Protein AF-A0A849WF16-F1 (afdb_monomer)

pLDDT: mean 78.37, std 16.08, range [40.44, 98.06]

Secondary structure (DSSP, 8-state):
-HHHHHHHHHHHHHHHHHHHHHHHHHHH------HHHHHHHHHHHHHHH---HHHHHHHHHHHHHHHHT-HHHHHHHHHHHHHHHHH-SS--HHHHHHHHHHHT-HHHHHHHHHHHHH-S-HHHHHHHHHHHHHHHHHHHHHHHHHHHHHHHHHHHHHHHHHHHHHHHHHHHHHHHHHHHHHHHH-GGGHHHHHHHHHHHHHHHHHHHHHTTHHHHHHH-S-HHHHHHHHHHHHHHHHTT--------------HHHHHHHHHHHHHTT-GGGHHHHHHHHTTGGGS-HHHHHHHHHHHHHH--GGGHHHHHTTTT-S-HHHHHHHHHHHHHHHT-

Solvent-accessible surface area (backbone atoms only — not comparable to full-atom values): 18749 Å² total; per-residue (Å²): 116,81,73,59,60,56,55,58,61,51,55,56,52,52,54,52,48,55,50,49,53,51,48,51,50,61,70,63,61,62,78,80,73,49,75,66,55,54,49,51,51,51,44,51,54,51,33,73,71,50,86,49,68,68,58,30,51,54,38,50,52,51,49,50,56,54,21,70,75,33,80,65,45,40,51,50,51,49,54,51,48,56,56,54,56,75,72,46,95,76,72,56,70,65,60,51,50,50,49,53,56,54,61,60,34,40,66,56,44,43,46,54,49,32,55,63,54,64,40,74,31,68,63,52,52,48,48,48,53,46,52,50,43,49,50,50,51,51,46,48,65,51,46,53,60,49,47,49,46,69,79,54,32,73,69,43,53,42,65,69,42,33,96,59,28,60,59,52,50,53,48,51,50,49,51,52,50,52,46,52,53,48,46,73,76,42,63,91,44,50,69,62,51,52,51,53,50,52,49,50,53,49,50,50,50,51,55,34,53,76,64,49,46,50,52,54,55,72,71,41,83,54,73,64,57,48,53,51,49,52,52,47,52,50,51,54,57,62,68,62,64,72,83,81,64,81,79,69,77,79,73,72,77,53,65,67,58,53,49,50,22,50,52,53,34,55,78,66,60,47,53,87,45,48,69,46,52,51,56,37,57,77,48,37,89,83,54,57,69,70,56,52,34,51,52,36,40,42,43,21,74,53,45,50,78,86,48,45,68,69,38,58,69,32,61,75,45,92,48,65,68,45,20,50,30,22,54,54,16,49,54,47,34,75,71,106

Mean predicted aligned error: 11.52 Å

Radius of gyration: 30.01 Å; Cα contacts (8 Å, |Δi|>4): 201; chains: 1; bounding box: 59×54×76 Å

Foldseek 3Di:
DVVVVVVVVVVVVVVVVVVVVVVVVVVPPPPPDDPLLVVLLVLVVCLFPDPDPVSVVVSLVVLVVSLVVDPVSLVSNLVSLVVVVVPDPDTDVVSVVSNVVSCLALQNLLVLLLVLLPPCPPVVVLVVLLVVLLVVLVCCLPVVVVVCCPPPNPVVQCVQQNPCGVVVSVVLSVVSVVLSVVCVVCVVPLVVSLVVVVVSVVVVVVSCVVSCVVVCQVVDPDPVSVVVVVVVVVVNVVSSPNPPDPPPPSPPSDLVSNLSSLVVCLVVLPLVCLVSLLSSLVSCPPPDPVNLLSSLLSCLRNHEPVCLVSLVVQCPPPDPSSNVSSVSSNVSRVVD

Sequence (336 aa):
MKQICFLFQHWFGWICLVFLIRLCVYCTTTDIKKPQEIAMERILSGALESKDKEFYSLAFQSLYELAKKSPKDRLFLESLLEQKLSHSKSINPEAKAFFIHFQEDPYLVFKKASEQLSSFGLQDFLILSFSLSLAFSLLIVFAIPCFFLFFWGAKSLHKVFGKHGIKIFLLIDFLFFTWIVYFCFFQKSLLLCQSGMIVCLFIVLLCMSKSGTLSLFWEGNPKSLQKALIVFYCLIACSFLPYMVSAKEKKEIEEKALLSAIEKSIEQSRKDLLPLIEGILSKSHALPVSVKISLLKAIGELGTEKNLNTLFLFLHNHDVNIQKAALESINKIAKK

Structure (mmCIF, N/CA/C/O backbone):
data_AF-A0A849WF16-F1
#
_entry.id   AF-A0A849WF16-F1
#
loop_
_atom_site.group_PDB
_atom_site.id
_atom_site.type_symbol
_atom_site.label_atom_id
_atom_site.label_alt_id
_atom_site.label_comp_id
_atom_site.label_asym_id
_atom_site.label_entity_id
_atom_site.label_seq_id
_atom_site.pdbx_PDB_ins_code
_atom_site.Cartn_x
_atom_site.Cartn_y
_atom_site.Cartn_z
_atom_site.occupancy
_atom_site.B_iso_or_equiv
_atom_site.auth_seq_id
_atom_site.auth_comp_id
_atom_site.auth_asym_id
_atom_site.auth_atom_id
_atom_site.pdbx_PDB_model_num
ATOM 1 N N . MET A 1 1 ? 8.133 10.173 -55.431 1.00 40.44 1 MET A N 1
ATOM 2 C CA . MET A 1 1 ? 8.619 11.021 -54.313 1.00 40.44 1 MET A CA 1
ATOM 3 C C . MET A 1 1 ? 7.578 12.021 -53.792 1.00 40.44 1 MET A C 1
ATOM 5 O O . MET A 1 1 ? 7.333 12.005 -52.596 1.00 40.44 1 MET A O 1
ATOM 9 N N . LYS A 1 2 ? 6.899 12.828 -54.630 1.00 41.44 2 LYS A N 1
ATOM 10 C CA . LYS A 1 2 ? 5.921 13.843 -54.161 1.00 41.44 2 LYS A CA 1
ATOM 11 C C . LYS A 1 2 ? 4.684 13.301 -53.409 1.00 41.44 2 LYS A C 1
ATOM 13 O O . LYS A 1 2 ? 4.193 13.977 -52.518 1.00 41.44 2 LYS A O 1
ATOM 18 N N . GLN A 1 3 ? 4.219 12.080 -53.692 1.00 40.69 3 GLN A N 1
ATOM 19 C CA . GLN A 1 3 ? 3.057 11.488 -52.998 1.00 40.69 3 GLN A CA 1
ATOM 20 C C . GLN A 1 3 ? 3.366 10.911 -51.600 1.00 40.69 3 GLN A C 1
ATOM 22 O O . GLN A 1 3 ? 2.465 10.815 -50.775 1.00 40.69 3 GLN A O 1
ATOM 27 N N . ILE A 1 4 ? 4.625 10.570 -51.293 1.00 40.44 4 ILE A N 1
ATOM 28 C CA . ILE A 1 4 ? 5.002 9.981 -49.990 1.00 40.44 4 ILE A CA 1
ATOM 29 C C . ILE A 1 4 ? 5.224 11.072 -48.928 1.00 40.44 4 ILE A C 1
ATOM 31 O O . ILE A 1 4 ? 4.862 10.875 -47.771 1.00 40.44 4 ILE A O 1
ATOM 35 N N . CYS A 1 5 ? 5.704 12.261 -49.320 1.00 43.66 5 CYS A N 1
ATOM 36 C CA . CYS A 1 5 ? 5.751 13.419 -48.417 1.00 43.66 5 CYS A CA 1
ATOM 37 C C . CYS A 1 5 ? 4.353 13.868 -47.957 1.00 43.66 5 CYS A C 1
ATOM 39 O O . CYS A 1 5 ? 4.211 14.347 -46.837 1.00 43.66 5 CYS A O 1
ATOM 41 N N . PHE A 1 6 ? 3.318 13.653 -48.776 1.00 46.16 6 PHE A N 1
ATOM 42 C CA . PHE A 1 6 ? 1.937 14.001 -48.429 1.00 46.16 6 PHE A CA 1
ATOM 43 C C . PHE A 1 6 ? 1.361 13.085 -47.329 1.00 46.16 6 PHE A C 1
ATOM 45 O O . PHE A 1 6 ? 0.643 13.539 -46.443 1.00 46.16 6 PHE A O 1
ATOM 52 N N . LEU A 1 7 ? 1.743 11.803 -47.320 1.00 41.62 7 LEU A N 1
ATOM 53 C CA . LEU A 1 7 ? 1.334 10.832 -46.294 1.00 41.62 7 LEU A CA 1
ATOM 54 C C . LEU A 1 7 ? 1.983 11.098 -44.925 1.00 41.62 7 LEU A C 1
ATOM 56 O O . LEU A 1 7 ? 1.325 10.944 -43.896 1.00 41.62 7 LEU A O 1
ATOM 60 N N . PHE A 1 8 ? 3.238 11.561 -44.902 1.00 43.59 8 PHE A N 1
ATOM 61 C CA . PHE A 1 8 ? 3.925 11.937 -43.658 1.00 43.59 8 PHE A CA 1
ATOM 62 C C . PHE A 1 8 ? 3.330 13.191 -42.998 1.00 43.59 8 PHE A C 1
ATOM 64 O O . PHE A 1 8 ? 3.314 13.289 -41.771 1.00 43.59 8 PHE A O 1
ATOM 71 N N . GLN A 1 9 ? 2.783 14.115 -43.793 1.00 52.25 9 GLN A N 1
ATOM 72 C CA . GLN A 1 9 ? 2.179 15.355 -43.298 1.00 52.25 9 GLN A CA 1
ATOM 73 C C . GLN A 1 9 ? 0.849 15.112 -42.560 1.00 52.25 9 GLN A C 1
ATOM 75 O O . GLN A 1 9 ? 0.521 15.834 -41.621 1.00 52.25 9 GLN A O 1
ATOM 80 N N . HIS A 1 10 ? 0.115 14.054 -42.919 1.00 55.84 10 HIS A N 1
ATOM 81 C CA . HIS A 1 10 ? -1.153 13.708 -42.273 1.00 55.84 10 HIS A CA 1
ATOM 82 C C . HIS A 1 10 ? -0.990 12.855 -41.010 1.00 55.84 10 HIS A C 1
ATOM 84 O O . HIS A 1 10 ? -1.712 13.073 -40.039 1.00 55.84 10 HIS A O 1
ATOM 90 N N . TRP A 1 11 ? -0.041 11.915 -40.972 1.00 59.53 11 TRP A N 1
ATOM 91 C CA . TRP A 1 11 ? 0.117 11.030 -39.808 1.00 59.53 11 TRP A CA 1
ATOM 92 C C . TRP A 1 11 ? 0.586 11.769 -38.551 1.00 59.53 11 TRP A C 1
ATOM 94 O O . TRP A 1 11 ? 0.065 11.527 -37.463 1.00 59.53 11 TRP A O 1
ATOM 104 N N . PHE A 1 12 ? 1.508 12.725 -38.695 1.00 57.91 12 PHE A N 1
ATOM 105 C CA . PHE A 1 12 ? 1.967 13.534 -37.564 1.00 57.91 12 PHE A CA 1
ATOM 106 C C . PHE A 1 12 ? 0.844 14.423 -37.000 1.00 57.91 12 PHE A C 1
ATOM 108 O O . PHE A 1 12 ? 0.678 14.515 -35.786 1.00 57.91 12 PHE A O 1
ATOM 115 N N . GLY A 1 13 ? 0.003 14.994 -37.872 1.00 71.06 13 GLY A N 1
ATOM 116 C CA . GLY A 1 13 ? -1.171 15.772 -37.466 1.00 71.06 13 GLY A CA 1
ATOM 117 C C . GLY A 1 13 ? -2.194 14.952 -36.671 1.00 71.06 13 GLY A C 1
ATOM 118 O O . GLY A 1 13 ? -2.706 15.429 -35.661 1.00 71.06 13 GLY A O 1
ATOM 119 N N . TRP A 1 14 ? -2.434 13.696 -37.062 1.00 70.12 14 TRP A N 1
ATOM 120 C CA . TRP A 1 14 ? -3.305 12.783 -36.313 1.00 70.12 14 TRP A CA 1
ATOM 121 C C . TRP A 1 14 ? -2.746 12.434 -34.931 1.00 70.12 14 TRP A C 1
ATOM 123 O O . TRP A 1 14 ? -3.498 12.420 -33.956 1.00 70.12 14 TRP A O 1
ATOM 133 N N . ILE A 1 15 ? -1.434 12.214 -34.817 1.00 65.44 15 ILE A N 1
ATOM 134 C CA . ILE A 1 15 ? -0.780 11.961 -33.525 1.00 65.44 15 ILE A CA 1
ATOM 135 C C . ILE A 1 15 ? -0.904 13.189 -32.611 1.00 65.44 15 ILE A C 1
ATOM 137 O O . ILE A 1 15 ? -1.297 13.047 -31.452 1.00 65.44 15 ILE A O 1
ATOM 141 N N . CYS A 1 16 ? -0.657 14.397 -33.129 1.00 65.00 16 CYS A N 1
ATOM 142 C CA . CYS A 1 16 ? -0.841 15.639 -32.374 1.00 65.00 16 CYS A CA 1
ATOM 143 C C . CYS A 1 16 ? -2.300 15.859 -31.943 1.00 65.00 16 CYS A C 1
ATOM 145 O O . CYS A 1 16 ? -2.540 16.275 -30.811 1.00 65.00 16 CYS A O 1
ATOM 147 N N . LEU A 1 17 ? -3.274 15.542 -32.801 1.00 68.38 17 LEU A N 1
ATOM 148 C CA . LEU A 1 17 ? -4.700 15.676 -32.491 1.00 68.38 17 LEU A CA 1
ATOM 149 C C . LEU A 1 17 ? -5.137 14.709 -31.382 1.00 68.38 17 LEU A C 1
ATOM 151 O O . LEU A 1 17 ? -5.803 15.118 -30.435 1.00 68.38 17 LEU A O 1
ATOM 155 N N . VAL A 1 18 ? -4.728 13.439 -31.458 1.00 68.81 18 VAL A N 1
ATOM 156 C CA . VAL A 1 18 ? -5.018 12.443 -30.412 1.00 68.81 18 VAL A CA 1
ATOM 157 C C . VAL A 1 18 ? -4.368 12.844 -29.086 1.00 68.81 18 VAL A C 1
ATOM 159 O O . VAL A 1 18 ? -4.983 12.686 -28.030 1.00 68.81 18 VAL A O 1
ATOM 162 N N . PHE A 1 19 ? -3.156 13.407 -29.127 1.00 69.81 19 PHE A N 1
ATOM 163 C CA . PHE A 1 19 ? -2.479 13.923 -27.939 1.00 69.81 19 PHE A CA 1
ATOM 164 C C . PHE A 1 19 ? -3.226 15.118 -27.327 1.00 69.81 19 PHE A C 1
ATOM 166 O O . PHE A 1 19 ? -3.459 15.129 -26.121 1.00 69.81 19 PHE A O 1
ATOM 173 N N . LEU A 1 20 ? -3.683 16.073 -28.146 1.00 69.62 20 LEU A N 1
ATOM 174 C CA . LEU A 1 20 ? -4.477 17.228 -27.707 1.00 69.62 20 LEU A CA 1
ATOM 175 C C . LEU A 1 20 ? -5.826 16.824 -27.107 1.00 69.62 20 LEU A C 1
ATOM 177 O O . LEU A 1 20 ? -6.194 17.338 -26.056 1.00 69.62 20 LEU A O 1
ATOM 181 N N . ILE A 1 21 ? -6.542 15.873 -27.716 1.00 72.31 21 ILE A N 1
ATOM 182 C CA . ILE A 1 21 ? -7.816 15.371 -27.177 1.00 72.31 21 ILE A CA 1
ATOM 183 C C . ILE A 1 21 ? -7.587 14.687 -25.828 1.00 72.31 21 ILE A C 1
ATOM 185 O O . ILE A 1 21 ? -8.322 14.951 -24.880 1.00 72.31 21 ILE A O 1
ATOM 189 N N . ARG A 1 22 ? -6.542 13.855 -25.698 1.00 63.47 22 ARG A N 1
ATOM 190 C CA . ARG A 1 22 ? -6.193 13.232 -24.411 1.00 63.47 22 ARG A CA 1
ATOM 191 C C . ARG A 1 22 ? -5.797 14.261 -23.356 1.00 63.47 22 ARG A C 1
ATOM 193 O O . ARG A 1 22 ? -6.195 14.099 -22.209 1.00 63.47 22 ARG A O 1
ATOM 200 N N . LEU A 1 23 ? -5.076 15.316 -23.737 1.00 67.25 23 LEU A N 1
ATOM 201 C CA . LEU A 1 23 ? -4.713 16.412 -22.837 1.00 67.25 23 LEU A CA 1
ATOM 202 C C . LEU A 1 23 ? -5.954 17.195 -22.385 1.00 67.25 23 LEU A C 1
ATOM 204 O O . LEU A 1 23 ? -6.117 17.442 -21.198 1.00 67.25 23 LEU A O 1
ATOM 208 N N . CYS A 1 24 ? -6.869 17.523 -23.303 1.00 70.50 24 CYS A N 1
ATOM 209 C CA . CYS A 1 24 ? -8.129 18.189 -22.978 1.00 70.50 24 CYS A CA 1
ATOM 210 C C . CYS A 1 24 ? -9.014 17.336 -22.069 1.00 70.50 24 CYS A C 1
ATOM 212 O O . CYS A 1 24 ? -9.532 17.864 -21.091 1.00 70.50 24 CYS A O 1
ATOM 214 N N . VAL A 1 25 ? -9.162 16.034 -22.341 1.00 68.50 25 VAL A N 1
ATOM 215 C CA . VAL A 1 25 ? -9.903 15.118 -21.457 1.00 68.50 25 VAL A CA 1
ATOM 216 C C . VAL A 1 25 ? -9.238 15.072 -20.084 1.00 68.50 25 VAL A C 1
ATOM 218 O O . VAL A 1 25 ? -9.912 15.311 -19.095 1.00 68.50 25 VAL A O 1
ATOM 221 N N . TYR A 1 26 ? -7.918 14.893 -20.018 1.00 65.88 26 TYR A N 1
ATOM 222 C CA . TYR A 1 26 ? -7.172 14.880 -18.757 1.00 65.88 26 TYR A CA 1
ATOM 223 C C . TYR A 1 26 ? -7.311 16.188 -17.954 1.00 65.88 26 TYR A C 1
ATOM 225 O O . TYR A 1 26 ? -7.447 16.154 -16.735 1.00 65.88 26 TYR A O 1
ATOM 233 N N . CYS A 1 27 ? -7.315 17.346 -18.621 1.00 63.47 27 CYS A N 1
ATOM 234 C CA . CYS A 1 27 ? -7.469 18.652 -17.974 1.00 63.47 27 CYS A CA 1
ATOM 235 C C . CYS A 1 27 ? -8.917 18.977 -17.572 1.00 63.47 27 CYS A C 1
ATOM 237 O O . CYS A 1 27 ? -9.120 19.801 -16.684 1.00 63.47 27 CYS A O 1
ATOM 239 N N . THR A 1 28 ? -9.915 18.374 -18.226 1.00 62.97 28 THR A N 1
ATOM 240 C CA . THR A 1 28 ? -11.344 18.638 -17.969 1.00 62.97 28 THR A CA 1
ATOM 241 C C . THR A 1 28 ? -12.004 17.589 -17.085 1.00 62.97 28 THR A C 1
ATOM 243 O O . THR A 1 28 ? -13.035 17.877 -16.483 1.00 62.97 28 THR A O 1
ATOM 246 N N . THR A 1 29 ? -11.396 16.413 -16.916 1.00 55.84 29 THR A N 1
ATOM 247 C CA . THR A 1 29 ? -11.751 15.463 -15.858 1.00 55.84 29 THR A CA 1
ATOM 248 C C . THR A 1 29 ? -11.162 15.931 -14.530 1.00 55.84 29 THR A C 1
ATOM 250 O O . THR A 1 29 ? -10.336 15.253 -13.923 1.00 55.84 29 THR A O 1
ATOM 253 N N . THR A 1 30 ? -11.550 17.120 -14.069 1.00 59.50 30 THR A N 1
ATOM 254 C CA . THR A 1 30 ? -11.480 17.393 -12.638 1.00 59.50 30 THR A CA 1
ATOM 255 C C . THR A 1 30 ? -12.541 16.510 -11.996 1.00 59.50 30 THR A C 1
ATOM 257 O O . THR A 1 30 ? -13.723 16.611 -12.325 1.00 59.50 30 THR A O 1
ATOM 260 N N . ASP A 1 3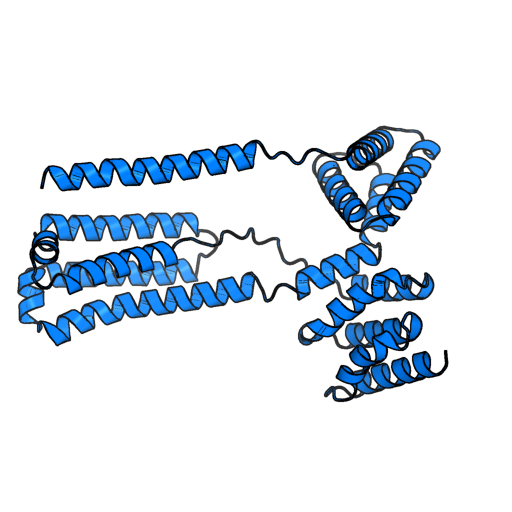1 ? -12.111 15.571 -11.154 1.00 73.00 31 ASP A N 1
ATOM 261 C CA . ASP A 1 31 ? -13.029 14.669 -10.465 1.00 73.00 31 ASP A CA 1
ATOM 262 C C . ASP A 1 31 ? -14.116 15.497 -9.770 1.00 73.00 31 ASP A C 1
ATOM 264 O O . ASP A 1 31 ? -13.832 16.361 -8.933 1.00 73.00 31 ASP A O 1
ATOM 268 N N . ILE A 1 32 ? -15.373 15.268 -10.164 1.00 80.31 32 ILE A N 1
ATOM 269 C CA . ILE A 1 32 ? -16.522 15.929 -9.549 1.00 80.31 32 ILE A CA 1
ATOM 270 C C . ILE A 1 32 ? -16.554 15.471 -8.092 1.00 80.31 32 ILE A C 1
ATOM 272 O O . ILE A 1 32 ? -16.908 14.324 -7.802 1.00 80.31 32 ILE A O 1
ATOM 276 N N . LYS A 1 33 ? -16.165 16.376 -7.185 1.00 88.25 33 LYS A N 1
ATOM 277 C CA . LYS A 1 33 ? -16.117 16.097 -5.749 1.00 88.25 33 LYS A CA 1
ATOM 278 C C . LYS A 1 33 ? -17.487 15.662 -5.256 1.00 88.25 33 LYS A C 1
ATOM 280 O O . LYS A 1 33 ? -18.507 16.299 -5.539 1.00 88.25 33 LYS A O 1
ATOM 285 N N . LYS A 1 34 ? -17.517 14.597 -4.464 1.00 92.62 34 LYS A N 1
ATOM 286 C CA . LYS A 1 34 ? -18.758 14.136 -3.837 1.00 92.62 34 LYS A CA 1
ATOM 287 C C . LYS A 1 34 ? -19.216 15.132 -2.767 1.00 92.62 34 LYS A C 1
ATOM 289 O O . LYS A 1 34 ? -18.380 15.780 -2.137 1.00 92.62 34 LYS A O 1
ATOM 294 N N . PRO A 1 35 ? -20.523 15.203 -2.458 1.00 94.00 35 PRO A N 1
ATOM 295 C CA . PRO A 1 35 ? -21.026 16.053 -1.375 1.00 94.00 35 PRO A CA 1
ATOM 296 C C . PRO A 1 35 ? -20.314 15.825 -0.030 1.00 94.00 35 PRO A C 1
ATOM 298 O O . PRO A 1 35 ? -20.077 16.771 0.715 1.00 94.00 35 PRO A O 1
ATOM 301 N N . GLN A 1 36 ? -19.925 14.579 0.256 1.00 93.88 36 GLN A N 1
ATOM 302 C CA . GLN A 1 36 ? -19.170 14.210 1.458 1.00 93.88 36 GLN A CA 1
ATOM 303 C C . GLN A 1 36 ? -17.755 14.806 1.472 1.00 93.88 36 GLN A C 1
ATOM 305 O O . GLN A 1 36 ? -17.334 15.343 2.491 1.00 93.88 36 GLN A O 1
ATOM 310 N N . GLU A 1 37 ? -17.050 14.780 0.341 1.00 94.81 37 GLU A N 1
ATOM 311 C CA . GLU A 1 37 ? -15.705 15.351 0.197 1.00 94.81 37 GLU A CA 1
ATOM 312 C C . GLU A 1 37 ? -15.736 16.875 0.383 1.00 94.81 37 GLU A C 1
ATOM 314 O O . GLU A 1 37 ? -14.912 17.438 1.102 1.00 94.81 37 GLU A O 1
ATOM 319 N N . ILE A 1 38 ? -16.756 17.536 -0.180 1.00 95.31 38 ILE A N 1
ATOM 320 C CA . ILE A 1 38 ? -16.998 18.975 0.010 1.00 95.31 38 ILE A CA 1
ATOM 321 C C . ILE A 1 38 ? -17.275 19.290 1.487 1.00 95.31 38 ILE A C 1
ATOM 323 O O . ILE A 1 38 ? -16.777 20.288 2.011 1.00 95.31 38 ILE A O 1
ATOM 327 N N . ALA A 1 39 ? -18.058 18.453 2.176 1.00 96.25 39 ALA A N 1
ATOM 328 C CA . ALA A 1 39 ? -18.337 18.628 3.598 1.00 96.25 39 ALA A CA 1
ATOM 329 C C . ALA A 1 39 ? -17.067 18.479 4.451 1.00 96.25 39 ALA A C 1
ATOM 331 O O . ALA A 1 39 ? -16.799 19.343 5.284 1.00 96.25 39 ALA A O 1
ATOM 332 N N . MET A 1 40 ? -16.255 17.443 4.212 1.00 97.00 40 MET A N 1
ATOM 333 C CA . MET A 1 40 ? -14.979 17.243 4.912 1.00 97.00 40 MET A CA 1
ATOM 334 C C . MET A 1 40 ? -14.018 18.415 4.681 1.00 97.00 40 MET A C 1
ATOM 336 O O . MET A 1 40 ? -13.397 18.894 5.626 1.00 97.00 40 MET A O 1
ATOM 340 N N . GLU A 1 41 ? -13.945 18.932 3.452 1.00 96.31 41 GLU A N 1
ATOM 341 C CA . GLU A 1 41 ? -13.128 20.103 3.128 1.00 96.31 41 GLU A CA 1
ATOM 342 C C . GLU A 1 41 ? -13.568 21.353 3.889 1.00 96.31 41 GLU A C 1
ATOM 344 O O . GLU A 1 41 ? -12.732 22.041 4.476 1.00 96.31 41 GLU A O 1
ATOM 349 N N . ARG A 1 42 ? -14.877 21.618 3.945 1.00 96.69 42 ARG A N 1
ATOM 350 C CA . ARG A 1 42 ? -15.422 22.759 4.692 1.00 96.69 42 ARG A CA 1
ATOM 351 C C . ARG A 1 42 ? -15.201 22.632 6.196 1.00 96.69 42 ARG A C 1
ATOM 353 O O . ARG A 1 42 ? -14.805 23.613 6.818 1.00 96.69 42 ARG A O 1
ATOM 360 N N . ILE A 1 43 ? -15.425 21.447 6.769 1.00 96.56 43 ILE A N 1
ATOM 361 C CA . ILE A 1 43 ? -15.207 21.201 8.203 1.00 96.56 43 ILE A CA 1
ATOM 362 C C . ILE A 1 43 ? -13.730 21.394 8.546 1.00 96.56 43 ILE A C 1
ATOM 364 O O . ILE A 1 43 ? -13.421 22.078 9.518 1.00 96.56 43 ILE A O 1
ATOM 368 N N . LEU A 1 44 ? -12.815 20.851 7.736 1.00 95.81 44 LEU A N 1
ATOM 369 C CA . LEU A 1 44 ? -11.382 21.000 7.973 1.00 95.81 44 LEU A CA 1
ATOM 370 C C . LEU A 1 44 ? -10.937 22.461 7.865 1.00 95.81 44 LEU A C 1
ATOM 372 O O . LEU A 1 44 ? -10.222 22.939 8.740 1.00 95.81 44 LEU A O 1
ATOM 376 N N . SER A 1 45 ? -11.365 23.178 6.824 1.00 94.25 45 SER A N 1
ATOM 377 C CA . SER A 1 45 ? -11.064 24.607 6.682 1.00 94.25 45 SER A CA 1
ATOM 378 C C . SER A 1 45 ? -11.575 25.413 7.878 1.00 94.25 45 SER A C 1
ATOM 380 O O . SER A 1 45 ? -10.810 26.175 8.461 1.00 94.25 45 SER A O 1
ATOM 382 N N . GLY A 1 46 ? -12.817 25.175 8.313 1.00 94.19 46 GLY A N 1
ATOM 383 C CA . GLY A 1 46 ? -13.367 25.824 9.503 1.00 94.19 46 GLY A CA 1
ATOM 384 C C . GLY A 1 46 ? -12.585 25.491 10.777 1.00 94.19 46 GLY A C 1
ATOM 385 O O . GLY A 1 46 ? -12.322 26.376 11.586 1.00 94.19 46 GLY A O 1
ATOM 386 N N . ALA A 1 47 ? -12.168 24.234 10.951 1.00 94.44 47 ALA A N 1
ATOM 387 C CA . ALA A 1 47 ? -11.379 23.802 12.105 1.00 94.44 47 ALA A CA 1
ATOM 388 C C . ALA A 1 47 ? -9.994 24.464 12.153 1.00 94.44 47 ALA A C 1
ATOM 390 O O . ALA A 1 47 ? -9.510 24.797 13.230 1.00 94.44 47 ALA A O 1
ATOM 391 N N . LEU A 1 48 ? -9.360 24.662 10.993 1.00 92.88 48 LEU A N 1
ATOM 392 C CA . LEU A 1 48 ? -8.041 25.290 10.889 1.00 92.88 48 LEU A CA 1
ATOM 393 C C . LEU A 1 48 ? -8.079 26.810 11.106 1.00 92.88 48 LEU A C 1
ATOM 395 O O . LEU A 1 48 ? -7.084 27.377 11.552 1.00 92.88 48 LEU A O 1
ATOM 399 N N . GLU A 1 49 ? -9.197 27.465 10.786 1.00 92.88 49 GLU A N 1
ATOM 400 C CA . GLU A 1 49 ? -9.376 28.917 10.934 1.00 92.88 49 GLU A CA 1
ATOM 401 C C . GLU A 1 49 ? -9.936 29.320 12.309 1.00 92.88 49 GLU A C 1
ATOM 403 O O . GLU A 1 49 ? -9.748 30.456 12.753 1.00 92.88 49 GLU A O 1
ATOM 408 N N . SER A 1 50 ? -10.614 28.400 12.999 1.00 92.06 50 SER A N 1
ATOM 409 C CA . SER A 1 50 ? -11.227 28.677 14.296 1.00 92.06 50 SER A CA 1
ATOM 410 C C . SER A 1 50 ? -10.196 28.821 15.418 1.00 92.06 50 SER A C 1
ATOM 412 O O . SER A 1 50 ? -9.255 28.037 15.543 1.00 92.06 50 SER A O 1
ATOM 414 N N . LYS A 1 51 ? -10.419 29.810 16.291 1.00 92.88 51 LYS A N 1
ATOM 415 C CA . LYS A 1 51 ? -9.684 29.981 17.558 1.00 92.88 51 LYS A CA 1
ATOM 416 C C . LYS A 1 51 ? -10.339 29.243 18.726 1.00 92.88 51 LYS A C 1
ATOM 418 O O . LYS A 1 51 ? -9.749 29.160 19.800 1.00 92.88 51 LYS A O 1
ATOM 423 N N . ASP A 1 52 ? -11.559 28.752 18.531 1.00 95.38 52 ASP A N 1
ATOM 424 C CA . ASP A 1 52 ? -12.319 28.066 19.565 1.00 95.38 52 ASP A CA 1
ATOM 425 C C . ASP A 1 52 ? -11.885 26.598 19.663 1.00 95.38 52 ASP A C 1
ATOM 427 O O . ASP A 1 52 ? -12.009 25.821 18.710 1.00 95.38 52 ASP A O 1
ATOM 431 N N . LYS A 1 53 ? -11.379 26.239 20.848 1.00 93.50 53 LYS A N 1
ATOM 432 C CA . LYS A 1 53 ? -10.882 24.904 21.176 1.00 93.50 53 LYS A CA 1
ATOM 433 C C . LYS A 1 53 ? -11.945 23.827 21.114 1.00 93.50 53 LYS A C 1
ATOM 435 O O . LYS A 1 53 ? -11.669 22.719 20.651 1.00 93.50 53 LYS A O 1
ATOM 440 N N . GLU A 1 54 ? -13.148 24.139 21.568 1.00 94.81 54 GLU A N 1
ATOM 441 C CA . GLU A 1 54 ? -14.240 23.176 21.557 1.00 94.81 54 GLU A CA 1
ATOM 442 C C . GLU A 1 54 ? -14.673 22.893 20.118 1.00 94.81 54 GLU A C 1
ATOM 444 O O . GLU A 1 54 ? -14.800 21.733 19.714 1.00 94.81 54 GLU A O 1
ATOM 449 N N . PHE A 1 55 ? -14.771 23.952 19.310 1.00 94.62 55 PHE A N 1
ATOM 450 C CA . PHE A 1 55 ? -15.139 23.850 17.906 1.00 94.62 55 PHE A CA 1
ATOM 451 C C . PHE A 1 55 ? -14.177 22.968 17.105 1.00 94.62 55 PHE A C 1
ATOM 453 O O . PHE A 1 55 ? -14.625 22.021 16.454 1.00 94.62 55 PHE A O 1
ATOM 460 N N . TYR A 1 56 ? -12.862 23.236 17.132 1.00 93.50 56 TYR A N 1
ATOM 461 C CA . TYR A 1 56 ? -11.941 22.425 16.326 1.00 93.50 56 TYR A CA 1
ATOM 462 C C . TYR A 1 56 ? -11.831 20.988 16.853 1.00 93.50 56 TYR A C 1
ATOM 464 O O . TYR A 1 56 ? -11.673 20.070 16.053 1.00 93.50 56 TYR A O 1
ATOM 472 N N . SER A 1 57 ? -11.977 20.763 18.166 1.00 92.81 57 SER A N 1
ATOM 473 C CA . SER A 1 57 ? -12.005 19.415 18.753 1.00 92.81 57 SER A CA 1
ATOM 474 C C . SER A 1 57 ? -13.172 18.594 18.194 1.00 92.81 57 SER A C 1
ATOM 476 O O . SER A 1 57 ? -12.973 17.495 17.669 1.00 92.81 57 SER A O 1
ATOM 478 N N . LEU A 1 58 ? -14.382 19.165 18.206 1.00 96.25 58 LEU A N 1
ATOM 479 C CA . LEU A 1 58 ? -15.579 18.542 17.633 1.00 96.25 58 LEU A CA 1
ATOM 480 C C . LEU A 1 58 ? -15.465 18.351 16.118 1.00 96.25 58 LEU A C 1
ATOM 482 O O . LEU A 1 58 ? -15.884 17.318 15.587 1.00 96.25 58 LEU A O 1
ATOM 486 N N . ALA A 1 59 ? -14.883 19.321 15.411 1.00 96.38 59 ALA A N 1
ATOM 487 C CA . ALA A 1 59 ? -14.667 19.236 13.972 1.00 96.38 59 ALA A CA 1
ATOM 488 C C . ALA A 1 59 ? -13.706 18.093 13.612 1.00 96.38 59 ALA A C 1
ATOM 490 O O . ALA A 1 59 ? -14.014 17.287 12.733 1.00 96.38 59 ALA A O 1
ATOM 491 N N . PHE A 1 60 ? -12.580 17.967 14.318 1.00 95.56 60 PHE A N 1
ATOM 492 C CA . PHE A 1 60 ? -11.621 16.881 14.116 1.00 95.56 60 PHE A CA 1
ATOM 493 C C . PHE A 1 60 ? -12.201 15.514 14.474 1.00 95.56 60 PHE A C 1
ATOM 495 O O . PHE A 1 60 ? -12.025 14.565 13.710 1.00 95.56 60 PHE A O 1
ATOM 502 N N . GLN A 1 61 ? -12.961 15.411 15.567 1.00 95.06 61 GLN A N 1
ATOM 503 C CA . GLN A 1 61 ? -13.678 14.183 15.910 1.00 95.06 61 GLN A CA 1
ATOM 504 C C . GLN A 1 61 ? -14.692 13.802 14.820 1.00 95.06 61 GLN A C 1
ATOM 506 O O . GLN A 1 61 ? -14.750 12.648 14.398 1.00 95.06 61 GLN A O 1
ATOM 511 N N . SER A 1 62 ? -15.444 14.777 14.304 1.00 96.19 62 SER A N 1
ATOM 512 C CA . SER A 1 62 ? -16.410 14.561 13.220 1.00 96.19 62 SER A CA 1
ATOM 513 C C . SER A 1 62 ? -15.727 14.105 11.929 1.00 96.19 62 SER A C 1
ATOM 515 O O . SER A 1 62 ? -16.202 13.181 11.271 1.00 96.19 62 SER A O 1
ATOM 517 N N . LEU A 1 63 ? -14.590 14.713 11.575 1.00 96.38 63 LEU A N 1
ATOM 518 C CA . LEU A 1 63 ? -13.775 14.301 10.429 1.00 96.38 63 LEU A CA 1
ATOM 519 C C . LEU A 1 63 ? -13.243 12.879 10.594 1.00 96.38 63 LEU A C 1
ATOM 521 O O . LEU A 1 63 ? -13.293 12.104 9.639 1.00 96.38 63 LEU A O 1
ATOM 525 N N . TYR A 1 64 ? -12.778 12.527 11.794 1.00 93.88 64 TYR A N 1
ATOM 526 C CA . TYR A 1 64 ? -12.296 11.185 12.100 1.00 93.88 64 TYR A CA 1
ATOM 527 C C . TYR A 1 64 ? -13.408 10.141 11.945 1.00 93.88 64 TYR A C 1
ATOM 529 O O . TYR A 1 64 ? -13.220 9.135 11.263 1.00 93.88 64 TYR A O 1
ATOM 537 N N . GLU A 1 65 ? -14.599 10.405 12.487 1.00 93.38 65 GLU A N 1
ATOM 538 C CA . GLU A 1 65 ? -15.749 9.504 12.358 1.00 93.38 65 GLU A CA 1
ATOM 539 C C . GLU A 1 65 ? -16.256 9.392 10.914 1.00 93.38 65 GLU A C 1
ATOM 541 O O . GLU A 1 65 ? -16.619 8.302 10.468 1.00 93.38 65 GLU A O 1
ATOM 546 N N . LEU A 1 66 ? -16.238 10.484 10.141 1.00 93.94 66 LEU 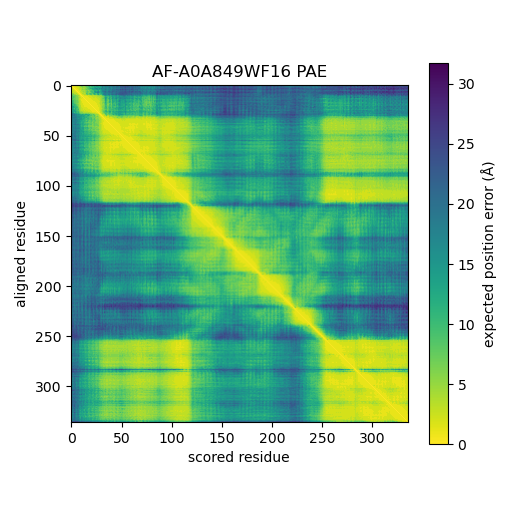A N 1
ATOM 547 C CA . LEU A 1 66 ? -16.543 10.436 8.707 1.00 93.94 66 LEU A CA 1
ATOM 548 C C . LEU A 1 66 ? -15.527 9.573 7.958 1.00 93.94 66 LEU A C 1
ATOM 550 O O . LEU A 1 66 ? -15.917 8.656 7.239 1.00 93.94 66 LEU A O 1
ATOM 554 N N . ALA A 1 67 ? -14.234 9.801 8.185 1.00 93.06 67 ALA A N 1
ATOM 555 C CA . ALA A 1 67 ? -13.169 9.006 7.590 1.00 93.06 67 ALA A CA 1
ATOM 556 C C . ALA A 1 67 ? -13.290 7.525 7.988 1.00 93.06 67 ALA A C 1
ATOM 558 O O . ALA A 1 67 ? -13.092 6.625 7.173 1.00 93.06 67 ALA A O 1
ATOM 559 N N . LYS A 1 68 ? -13.692 7.219 9.223 1.00 90.38 68 LYS A N 1
ATOM 560 C CA . LYS A 1 68 ? -13.842 5.840 9.698 1.00 90.38 68 LYS A CA 1
ATOM 561 C C . LYS A 1 68 ? -14.867 5.033 8.893 1.00 90.38 68 LYS A C 1
ATOM 563 O O . LYS A 1 68 ? -14.673 3.823 8.772 1.00 90.38 68 LYS A O 1
ATOM 568 N N . LYS A 1 69 ? -15.880 5.668 8.294 1.00 91.62 69 LYS A N 1
ATOM 569 C CA . LYS A 1 69 ? -16.951 4.992 7.536 1.00 91.62 69 LYS A CA 1
ATOM 570 C C . LYS A 1 69 ? -16.479 4.328 6.244 1.00 91.62 69 LYS A C 1
ATOM 572 O O . LYS A 1 69 ? -17.087 3.344 5.829 1.00 91.62 69 LYS A O 1
ATOM 577 N N . SER A 1 70 ? -15.426 4.837 5.600 1.00 91.56 70 SER A N 1
ATOM 578 C CA . SER A 1 70 ? -14.999 4.340 4.289 1.00 91.56 70 SER A CA 1
ATOM 579 C C . SER A 1 70 ? -13.492 4.486 4.055 1.00 91.56 70 SER A C 1
ATOM 581 O O . SER A 1 70 ? -12.937 5.567 4.246 1.00 91.56 70 SER A O 1
ATOM 583 N N . PRO A 1 71 ? -12.825 3.447 3.514 1.00 88.94 71 PRO A N 1
ATOM 584 C CA . PRO A 1 71 ? -11.478 3.524 2.943 1.00 88.94 71 PRO A CA 1
ATOM 585 C C . PRO A 1 71 ? -11.190 4.741 2.057 1.00 88.94 71 PRO A C 1
ATOM 587 O O . PRO A 1 71 ? -10.076 5.266 2.076 1.00 88.94 71 PRO A O 1
ATOM 590 N N . LYS A 1 72 ? -12.172 5.152 1.242 1.00 91.00 72 LYS A N 1
ATOM 591 C CA . LYS A 1 72 ? -12.021 6.269 0.300 1.00 91.00 72 LYS A CA 1
ATOM 592 C C . LYS A 1 72 ? -11.987 7.605 1.038 1.00 91.00 72 LYS A C 1
ATOM 594 O O . LYS A 1 72 ? -11.141 8.435 0.729 1.00 91.00 72 LYS A O 1
ATOM 599 N N . ASP A 1 73 ? -12.820 7.751 2.063 1.00 93.31 73 ASP A N 1
ATOM 600 C CA . ASP A 1 73 ? -12.925 8.982 2.849 1.00 93.31 73 ASP A CA 1
ATOM 601 C C . ASP A 1 73 ? -11.667 9.190 3.709 1.00 93.31 73 ASP A C 1
ATOM 603 O O . ASP A 1 73 ? -11.192 10.317 3.837 1.00 93.31 73 ASP A O 1
ATOM 607 N N . ARG A 1 74 ? -11.052 8.105 4.218 1.00 93.56 74 ARG A N 1
ATOM 608 C CA . ARG A 1 74 ? -9.742 8.167 4.906 1.00 93.56 74 ARG A CA 1
ATOM 609 C C . ARG A 1 74 ? -8.647 8.716 4.002 1.00 93.56 74 ARG A C 1
ATOM 611 O O . ARG A 1 74 ? -7.922 9.615 4.409 1.00 93.56 74 ARG A O 1
ATOM 618 N N . LEU A 1 75 ? -8.545 8.184 2.783 1.00 91.94 75 LEU A N 1
ATOM 619 C CA . LEU A 1 75 ? -7.553 8.645 1.809 1.00 91.94 75 LEU A CA 1
ATOM 620 C C . LEU A 1 75 ? -7.778 10.092 1.389 1.00 91.94 75 LEU A C 1
ATOM 622 O O . LEU A 1 75 ? -6.825 10.857 1.276 1.00 91.94 75 LEU A O 1
ATOM 626 N N . PHE A 1 76 ? -9.035 10.454 1.136 1.00 94.12 76 PHE A N 1
ATOM 627 C CA . PHE A 1 76 ? -9.377 11.818 0.773 1.00 94.12 76 PHE A CA 1
ATOM 628 C C . PHE A 1 76 ? -8.954 12.781 1.884 1.00 94.12 76 PHE A C 1
ATOM 630 O O . PHE A 1 76 ? -8.222 13.733 1.616 1.00 94.12 76 PHE A O 1
ATOM 637 N N . LEU A 1 77 ? -9.325 12.484 3.135 1.00 95.31 77 LEU A N 1
ATOM 638 C CA . LEU A 1 77 ? -8.949 13.300 4.285 1.00 95.31 77 LEU A CA 1
ATOM 639 C C . LEU A 1 77 ? -7.429 13.387 4.467 1.00 95.31 77 LEU A C 1
ATOM 641 O O . LEU A 1 77 ? -6.921 14.475 4.717 1.00 95.31 77 LEU A O 1
ATOM 645 N N . GLU A 1 78 ? -6.699 12.282 4.296 1.00 94.31 78 GLU A N 1
ATOM 646 C CA . GLU A 1 78 ? -5.232 12.282 4.338 1.00 94.31 78 GLU A CA 1
ATOM 647 C C . GLU A 1 78 ? -4.635 13.223 3.283 1.00 94.31 78 GLU A C 1
ATOM 649 O O . GLU A 1 78 ? -3.845 14.103 3.625 1.00 94.31 78 GLU A O 1
ATOM 654 N N . SER A 1 79 ? -5.061 13.096 2.022 1.00 93.06 79 SER A N 1
ATOM 655 C CA . SER A 1 79 ? -4.573 13.945 0.926 1.00 93.06 79 SER A CA 1
ATOM 656 C C . SER A 1 79 ? -4.893 15.425 1.146 1.00 93.06 79 SER A C 1
ATOM 658 O O . SER A 1 79 ? -4.069 16.301 0.879 1.00 93.06 79 SER A O 1
ATOM 660 N N . LEU A 1 80 ? -6.077 15.703 1.695 1.00 93.75 80 LEU A N 1
ATOM 661 C CA . LEU A 1 80 ? -6.537 17.047 1.995 1.00 93.75 80 LEU A CA 1
ATOM 662 C C . LEU A 1 80 ? -5.720 17.664 3.138 1.00 93.75 80 LEU A C 1
ATOM 664 O O . LEU A 1 80 ? -5.326 18.828 3.053 1.00 93.75 80 LEU A O 1
ATOM 668 N N . LEU A 1 81 ? -5.431 16.889 4.187 1.00 93.25 81 LEU A N 1
ATOM 669 C CA . LEU A 1 81 ? -4.570 17.314 5.287 1.00 93.25 81 LEU A CA 1
ATOM 670 C C . LEU A 1 81 ? -3.148 17.601 4.786 1.00 93.25 81 LEU A C 1
ATOM 672 O O . LEU A 1 81 ? -2.628 18.680 5.054 1.00 93.25 81 LEU A O 1
ATOM 676 N N . GLU A 1 82 ? -2.543 16.711 3.994 1.00 91.75 82 GLU A N 1
ATOM 677 C CA . GLU A 1 82 ? -1.214 16.934 3.396 1.00 91.75 82 GLU A CA 1
ATOM 678 C C . GLU A 1 82 ? -1.170 18.205 2.530 1.00 91.75 82 GLU A C 1
ATOM 680 O O . GLU A 1 82 ? -0.239 19.016 2.631 1.00 91.75 82 GLU A O 1
ATOM 685 N N . GLN A 1 83 ? -2.206 18.430 1.715 1.00 92.88 83 GLN A N 1
ATOM 686 C CA . GLN A 1 83 ? -2.330 19.633 0.897 1.00 92.88 83 GLN A CA 1
ATOM 687 C C . GLN A 1 83 ? -2.432 20.897 1.760 1.00 92.88 83 GLN A C 1
ATOM 689 O O . GLN A 1 83 ? -1.730 21.873 1.505 1.00 92.88 83 GLN A O 1
ATOM 694 N N . LYS A 1 84 ? -3.282 20.916 2.790 1.00 91.69 84 LYS A N 1
ATOM 695 C CA . LYS A 1 84 ? -3.469 22.114 3.627 1.00 91.69 84 LYS A CA 1
ATOM 696 C C . LYS A 1 84 ? -2.248 22.400 4.505 1.00 91.69 84 LYS A C 1
ATOM 698 O O . LYS A 1 84 ? -1.884 23.562 4.674 1.00 91.69 84 LYS A O 1
ATOM 703 N N . LEU A 1 85 ? -1.584 21.363 5.016 1.00 87.25 85 LEU A N 1
ATOM 704 C CA . LEU A 1 85 ? -0.394 21.504 5.858 1.00 87.25 85 LEU A CA 1
ATOM 705 C C . LEU A 1 85 ? 0.816 22.009 5.066 1.00 87.25 85 LEU A C 1
ATOM 707 O O . LEU A 1 85 ? 1.548 22.858 5.561 1.00 87.25 85 LEU A O 1
ATOM 711 N N . SER A 1 86 ? 1.004 21.556 3.823 1.00 88.62 86 SER A N 1
ATOM 712 C CA . SER A 1 86 ? 2.101 22.043 2.969 1.00 88.62 86 SER A CA 1
ATOM 713 C C . SER A 1 86 ? 1.994 23.532 2.613 1.00 88.62 86 SER A C 1
ATOM 715 O O . SER A 1 86 ? 3.014 24.174 2.376 1.00 88.62 86 SER A O 1
ATOM 717 N N . HIS A 1 87 ? 0.782 24.097 2.609 1.00 89.19 87 HIS A N 1
ATOM 718 C CA . HIS A 1 87 ? 0.543 25.501 2.256 1.00 89.19 87 HIS A CA 1
ATOM 719 C C . HIS A 1 87 ? 0.488 26.443 3.469 1.00 89.19 87 HIS A C 1
ATOM 721 O O . HIS A 1 87 ? 0.590 27.660 3.303 1.00 89.19 87 HIS A O 1
ATOM 727 N N . SER A 1 88 ? 0.331 25.919 4.688 1.00 83.31 88 SER A N 1
ATOM 728 C CA . SER A 1 88 ? 0.194 26.744 5.889 1.00 83.31 88 SER A CA 1
ATOM 729 C C . SER A 1 88 ? 1.546 27.007 6.558 1.00 83.31 88 SER A C 1
ATOM 731 O O . SER A 1 88 ? 2.212 26.090 7.030 1.00 83.31 88 SER A O 1
ATOM 733 N N . LYS A 1 89 ? 1.944 28.285 6.642 1.00 81.12 89 LYS A N 1
ATOM 734 C CA . LYS A 1 89 ? 3.177 28.718 7.333 1.00 81.12 89 LYS A CA 1
ATOM 735 C C . LYS A 1 89 ? 3.086 28.633 8.863 1.00 81.12 89 LYS A C 1
ATOM 737 O O . LYS A 1 89 ? 4.118 28.620 9.526 1.00 81.12 89 LYS A O 1
ATOM 742 N N . SER A 1 90 ? 1.880 28.576 9.424 1.00 83.44 90 SER A N 1
ATOM 743 C CA . SER A 1 90 ? 1.642 28.513 10.869 1.00 83.44 90 SER A CA 1
ATOM 744 C C . SER A 1 90 ? 0.450 27.604 11.152 1.00 83.44 90 SER A C 1
ATOM 746 O O . SER A 1 90 ? -0.701 28.039 11.164 1.00 83.44 90 SER A O 1
ATOM 748 N N . ILE A 1 91 ? 0.727 26.318 11.333 1.00 83.56 91 ILE A N 1
ATOM 749 C CA . ILE A 1 91 ? -0.293 25.326 11.669 1.00 83.56 91 ILE A CA 1
ATOM 750 C C . ILE A 1 91 ? -0.516 25.350 13.179 1.00 83.56 91 ILE A C 1
ATOM 752 O O . ILE A 1 91 ? 0.444 25.292 13.949 1.00 83.56 91 ILE A O 1
ATOM 756 N N . ASN A 1 92 ? -1.783 25.402 13.584 1.00 86.56 92 ASN A N 1
ATOM 757 C CA . ASN A 1 92 ? -2.193 25.277 14.977 1.00 86.56 92 ASN A CA 1
ATOM 758 C C . ASN A 1 92 ? -1.626 23.969 15.590 1.00 86.56 92 ASN A C 1
ATOM 760 O O . ASN A 1 92 ? -1.800 22.913 14.968 1.00 86.56 92 ASN A O 1
ATOM 764 N N . PRO A 1 93 ? -0.932 23.979 16.749 1.00 90.19 93 PRO A N 1
ATOM 765 C CA . PRO A 1 93 ? -0.361 22.768 17.348 1.00 90.19 93 PRO A CA 1
ATOM 766 C C . PRO A 1 93 ? -1.362 21.618 17.508 1.00 90.19 93 PRO A C 1
ATOM 768 O O . PRO A 1 93 ? -0.991 20.469 17.270 1.00 90.19 93 PRO A O 1
ATOM 771 N N . GLU A 1 94 ? -2.630 21.892 17.815 1.00 88.81 94 GLU A N 1
ATOM 772 C CA . GLU A 1 94 ? -3.669 20.862 17.918 1.00 88.81 94 GLU A CA 1
ATOM 773 C C . GLU A 1 94 ? -4.014 20.242 16.564 1.00 88.81 94 GLU A C 1
ATOM 775 O O . GLU A 1 94 ? -4.202 19.032 16.480 1.00 88.81 94 GLU A O 1
ATOM 780 N N . ALA A 1 95 ? -4.020 21.027 15.483 1.00 88.31 95 ALA A N 1
ATOM 781 C CA . ALA A 1 95 ? -4.207 20.494 14.134 1.00 88.31 95 ALA A CA 1
ATOM 782 C C . ALA A 1 95 ? -3.033 19.594 13.723 1.00 88.31 95 ALA A C 1
ATOM 784 O O . ALA A 1 95 ? -3.226 18.554 13.092 1.00 88.31 95 ALA A O 1
ATOM 785 N N . LYS A 1 96 ? -1.809 19.961 14.125 1.00 91.00 96 LYS A N 1
ATOM 786 C CA . LYS A 1 96 ? -0.622 19.122 13.929 1.00 91.00 96 LYS A CA 1
ATOM 787 C C . LYS A 1 96 ? -0.709 17.833 14.751 1.00 91.00 96 LYS A C 1
ATOM 789 O O . LYS A 1 96 ? -0.399 16.771 14.222 1.00 91.00 96 LYS A O 1
ATOM 794 N N . ALA A 1 97 ? -1.157 17.909 16.003 1.00 92.06 97 ALA A N 1
ATOM 795 C CA . ALA A 1 97 ? -1.365 16.741 16.856 1.00 92.06 97 ALA A CA 1
ATOM 796 C C . ALA A 1 97 ? -2.448 15.809 16.292 1.00 92.06 97 ALA A C 1
ATOM 798 O O . ALA A 1 97 ? -2.230 14.603 16.214 1.00 92.06 97 ALA A O 1
ATOM 799 N N . PHE A 1 98 ? -3.569 16.364 15.818 1.00 92.75 98 PHE A N 1
ATOM 800 C CA . PHE A 1 98 ? -4.608 15.606 15.123 1.00 92.75 98 PHE A CA 1
ATOM 801 C C . PHE A 1 98 ? -4.056 14.919 13.876 1.00 92.75 98 PHE A C 1
ATOM 803 O O . PHE A 1 98 ? -4.313 13.739 13.673 1.00 92.75 98 PHE A O 1
ATOM 810 N N . PHE A 1 99 ? -3.266 15.623 13.061 1.00 91.00 99 PHE A N 1
ATOM 811 C CA . PHE A 1 99 ?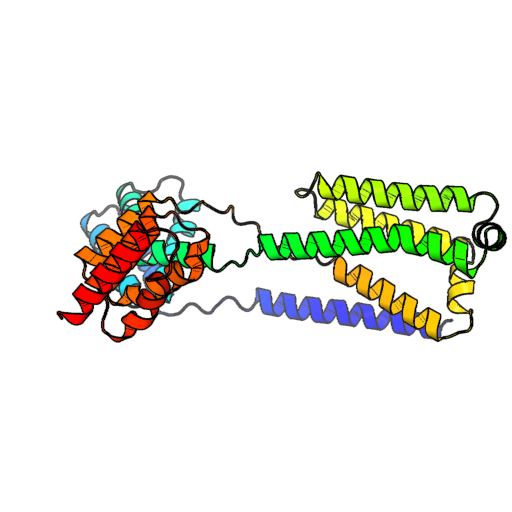 -2.664 15.035 11.869 1.00 91.00 99 PHE A CA 1
ATOM 812 C C . PHE A 1 99 ? -1.717 13.881 12.199 1.00 91.00 99 PHE A C 1
ATOM 814 O O . PHE A 1 99 ? -1.810 12.834 11.568 1.00 91.00 99 PHE A O 1
ATOM 821 N N . ILE A 1 100 ? -0.848 14.047 13.201 1.00 90.81 100 ILE A N 1
ATOM 822 C CA . ILE A 1 100 ? 0.044 12.977 13.671 1.00 90.81 100 ILE A CA 1
ATOM 823 C C . ILE A 1 100 ? -0.794 11.780 14.132 1.00 90.81 100 ILE A C 1
ATOM 825 O O . ILE A 1 100 ? -0.585 10.667 13.661 1.00 90.81 100 ILE A O 1
ATOM 829 N N . HIS A 1 101 ? -1.807 12.020 14.967 1.00 92.19 101 HIS A N 1
ATOM 830 C CA . HIS A 1 101 ? -2.698 10.970 15.450 1.00 92.19 101 HIS A CA 1
ATOM 831 C C . HIS A 1 101 ? -3.450 10.261 14.313 1.00 92.19 101 HIS A C 1
ATOM 833 O O . HIS A 1 101 ? -3.585 9.040 14.322 1.00 92.19 101 HIS A O 1
ATOM 839 N N . PHE A 1 102 ? -3.902 11.013 13.308 1.00 92.75 102 PHE A N 1
ATOM 840 C CA . PHE A 1 102 ? -4.575 10.472 12.134 1.00 92.75 102 PHE A CA 1
ATOM 841 C C . PHE A 1 102 ? -3.627 9.637 11.272 1.00 92.75 102 PHE A C 1
ATOM 843 O O . PHE A 1 102 ? -4.002 8.551 10.846 1.00 92.75 102 PHE A O 1
ATOM 850 N N . GLN A 1 103 ? -2.389 10.090 11.047 1.00 89.69 103 GLN A N 1
ATOM 851 C CA . GLN A 1 103 ? -1.376 9.331 10.304 1.00 89.69 103 GLN A CA 1
ATOM 852 C C . GLN A 1 103 ? -0.958 8.035 11.008 1.00 89.69 103 GLN A C 1
ATOM 854 O O . GLN A 1 103 ? -0.570 7.080 10.337 1.00 89.69 103 GLN A O 1
ATOM 859 N N . GLU A 1 104 ? -1.060 7.997 12.336 1.00 91.12 104 GLU A N 1
ATOM 860 C CA . GLU A 1 104 ? -0.865 6.799 13.153 1.00 91.12 104 GLU A CA 1
ATOM 861 C C . GLU A 1 104 ? -2.079 5.855 13.168 1.00 91.12 104 GLU A C 1
ATOM 863 O O . GLU A 1 104 ? -2.032 4.821 13.844 1.00 91.12 104 GLU A O 1
ATOM 868 N N . ASP A 1 105 ? -3.169 6.175 12.459 1.00 93.44 105 ASP A N 1
ATOM 869 C CA . ASP A 1 105 ? -4.313 5.274 12.356 1.00 93.44 105 ASP A CA 1
ATOM 870 C C . ASP A 1 105 ? -3.866 3.937 11.733 1.00 93.44 105 ASP A C 1
ATOM 872 O O . ASP A 1 105 ? -3.284 3.931 10.636 1.00 93.44 105 ASP A O 1
ATOM 876 N N . PRO A 1 106 ? -4.158 2.788 12.379 1.00 94.19 106 PRO A N 1
ATOM 877 C CA . PRO A 1 106 ? -3.693 1.488 11.909 1.00 94.19 106 PRO A CA 1
ATOM 878 C C . PRO A 1 106 ? -4.053 1.196 10.453 1.00 94.19 106 PRO A C 1
ATOM 880 O O . PRO A 1 106 ? -3.279 0.561 9.738 1.00 94.19 106 PRO A O 1
ATOM 883 N N . TYR A 1 107 ? -5.202 1.687 9.976 1.00 93.88 107 TYR A N 1
ATOM 884 C CA . TYR A 1 107 ? -5.601 1.497 8.588 1.00 93.88 107 TYR A CA 1
ATOM 885 C C . TYR A 1 107 ? -4.653 2.191 7.613 1.00 93.88 107 TYR A C 1
ATOM 887 O O . TYR A 1 107 ? -4.263 1.581 6.618 1.00 93.88 107 TYR A O 1
ATOM 895 N N . LEU A 1 108 ? -4.294 3.452 7.871 1.00 92.19 108 LEU A N 1
ATOM 896 C CA . LEU A 1 108 ? -3.406 4.211 6.988 1.00 92.19 108 LEU A CA 1
ATOM 897 C C . LEU A 1 108 ? -1.999 3.621 7.001 1.00 92.19 108 LEU A C 1
ATOM 899 O O . LEU A 1 108 ? -1.400 3.461 5.938 1.00 92.19 108 LEU A O 1
ATOM 903 N N . VAL A 1 109 ? -1.509 3.214 8.174 1.00 93.44 109 VAL A N 1
ATOM 904 C CA . VAL A 1 109 ? -0.207 2.548 8.305 1.00 93.44 109 VAL A CA 1
ATOM 905 C C . VAL A 1 109 ? -0.186 1.236 7.519 1.00 93.44 109 VAL A C 1
ATOM 907 O O . VAL A 1 109 ? 0.696 1.039 6.682 1.00 93.44 109 VAL A O 1
ATOM 910 N N . PHE A 1 110 ? -1.180 0.362 7.703 1.00 93.88 110 PHE A N 1
ATOM 911 C CA . PHE A 1 110 ? -1.263 -0.893 6.951 1.00 93.88 110 PHE A CA 1
ATOM 912 C C . PHE A 1 110 ? -1.450 -0.674 5.456 1.00 93.88 110 PHE A C 1
ATOM 914 O O . PHE A 1 110 ? -0.880 -1.400 4.643 1.00 93.88 110 PHE A O 1
ATOM 921 N N . LYS A 1 111 ? -2.224 0.333 5.061 1.00 91.81 111 LYS A N 1
ATOM 922 C CA . LYS A 1 111 ? -2.418 0.654 3.652 1.00 91.81 111 LYS A CA 1
ATOM 923 C C . LYS A 1 111 ? -1.122 1.109 2.996 1.00 91.81 111 LYS A C 1
ATOM 925 O O . LYS A 1 111 ? -0.735 0.521 1.990 1.00 91.81 111 LYS A O 1
ATOM 930 N N . LYS A 1 112 ? -0.423 2.075 3.599 1.00 89.75 112 LYS A N 1
ATOM 931 C CA . LYS A 1 112 ? 0.902 2.518 3.144 1.00 89.75 112 LYS A CA 1
ATOM 932 C C . LYS A 1 112 ? 1.866 1.341 3.071 1.00 89.75 112 LYS A C 1
ATOM 934 O O . LYS A 1 112 ? 2.540 1.175 2.059 1.00 89.75 112 LYS A O 1
ATOM 939 N N . ALA A 1 113 ? 1.873 0.479 4.089 1.00 89.88 113 ALA A N 1
ATOM 940 C CA . ALA A 1 113 ? 2.710 -0.713 4.089 1.00 89.88 113 ALA A CA 1
ATOM 941 C C . ALA A 1 113 ? 2.365 -1.669 2.936 1.00 89.88 113 ALA A C 1
ATOM 943 O O . ALA A 1 113 ? 3.245 -2.115 2.204 1.00 89.88 113 ALA A O 1
ATOM 944 N N . SER A 1 114 ? 1.080 -1.945 2.718 1.00 88.81 114 SER A N 1
ATOM 945 C CA . SER A 1 114 ? 0.604 -2.819 1.642 1.00 88.81 114 SER A CA 1
ATOM 946 C C . SER A 1 114 ? 0.888 -2.253 0.249 1.00 88.81 114 SER A C 1
ATOM 948 O O . SER A 1 114 ? 1.226 -3.022 -0.653 1.00 88.81 114 SER A O 1
ATOM 950 N N . GLU A 1 115 ? 0.775 -0.936 0.059 1.00 84.94 115 GLU A N 1
ATOM 951 C CA . GLU A 1 115 ? 1.094 -0.231 -1.191 1.00 84.94 115 GLU A CA 1
ATOM 952 C C . GLU A 1 115 ? 2.596 -0.287 -1.488 1.00 84.94 115 GLU A C 1
ATOM 954 O O . GLU A 1 115 ? 2.998 -0.659 -2.589 1.00 84.94 115 GLU A O 1
ATOM 959 N N . GLN A 1 116 ? 3.439 -0.040 -0.486 1.00 80.81 116 GLN A N 1
ATOM 960 C CA . GLN A 1 116 ? 4.888 -0.160 -0.642 1.00 80.81 116 GLN A CA 1
ATOM 961 C C . GLN A 1 116 ? 5.345 -1.599 -0.913 1.00 80.81 116 GLN A C 1
ATOM 963 O O . GLN A 1 116 ? 6.254 -1.809 -1.715 1.00 80.81 116 GLN A O 1
ATOM 968 N N . LEU A 1 117 ? 4.707 -2.592 -0.286 1.00 78.81 117 LEU A N 1
ATOM 969 C CA . LEU A 1 117 ? 5.010 -4.009 -0.506 1.00 78.81 117 LEU A CA 1
ATOM 970 C C . LEU A 1 117 ? 4.406 -4.562 -1.808 1.00 78.81 117 LEU A C 1
ATOM 972 O O . LEU A 1 117 ? 4.950 -5.503 -2.371 1.00 78.81 117 LEU A O 1
ATOM 976 N N . SER A 1 118 ? 3.263 -4.038 -2.278 1.00 65.75 118 SER A N 1
ATOM 977 C CA . SER A 1 118 ? 2.619 -4.477 -3.539 1.00 65.75 118 SER A CA 1
ATOM 978 C C . SER A 1 118 ? 3.288 -3.935 -4.779 1.00 65.75 118 SER A C 1
ATOM 980 O O . SER A 1 118 ? 3.037 -4.455 -5.867 1.00 65.75 118 SER A O 1
ATOM 982 N N . SER A 1 119 ? 4.148 -2.931 -4.639 1.00 59.12 119 SER A N 1
ATOM 983 C CA . SER A 1 119 ? 5.081 -2.629 -5.702 1.00 59.12 119 SER A CA 1
ATOM 984 C C . SER A 1 119 ? 6.065 -3.798 -5.810 1.00 59.12 119 SER A C 1
ATOM 986 O O . SER A 1 119 ? 7.142 -3.772 -5.230 1.00 59.12 119 SER A O 1
ATOM 988 N N . PHE A 1 120 ? 5.688 -4.842 -6.560 1.00 55.28 120 PHE A N 1
ATOM 989 C CA . PHE A 1 120 ? 6.646 -5.506 -7.438 1.00 55.28 120 PHE A CA 1
ATOM 990 C C . PHE A 1 120 ? 7.265 -4.353 -8.202 1.00 55.28 120 PHE A C 1
ATOM 992 O O . PHE A 1 120 ? 6.542 -3.671 -8.940 1.00 55.28 120 PHE A O 1
ATOM 999 N N . GLY A 1 121 ? 8.467 -3.974 -7.765 1.00 57.75 121 GLY A N 1
ATOM 1000 C CA . GLY A 1 121 ? 8.813 -2.574 -7.621 1.00 57.75 121 GLY A CA 1
ATOM 1001 C C . GLY A 1 121 ? 8.559 -1.906 -8.942 1.00 57.75 121 GLY A C 1
ATOM 1002 O O . GLY A 1 121 ? 9.048 -2.372 -9.959 1.00 57.75 121 GLY A O 1
ATOM 1003 N N . LEU A 1 122 ? 7.811 -0.812 -8.976 1.00 54.00 122 LEU A N 1
ATOM 1004 C CA . LEU A 1 122 ? 7.869 0.011 -10.176 1.00 54.00 122 LEU A CA 1
ATOM 1005 C C . LEU A 1 122 ? 9.346 0.337 -10.466 1.00 54.00 122 LEU A C 1
ATOM 1007 O O . LEU A 1 122 ? 9.767 0.330 -11.607 1.00 54.00 122 LEU A O 1
ATOM 1011 N N . GLN A 1 123 ? 10.154 0.420 -9.408 1.00 57.88 123 GLN A N 1
ATOM 1012 C CA . GLN A 1 123 ? 11.606 0.351 -9.427 1.00 57.88 123 GLN A CA 1
ATOM 1013 C C . GLN A 1 123 ? 12.199 -0.958 -9.989 1.00 57.88 123 GLN A C 1
ATOM 1015 O O . GLN A 1 123 ? 13.069 -0.859 -10.834 1.00 57.88 123 GLN A O 1
ATOM 1020 N N . ASP A 1 124 ? 11.746 -2.154 -9.606 1.00 64.00 124 ASP A N 1
ATOM 1021 C CA . ASP A 1 124 ? 12.210 -3.437 -10.170 1.00 64.00 124 ASP A CA 1
ATOM 1022 C C . ASP A 1 124 ? 11.823 -3.606 -11.647 1.00 64.00 124 ASP A C 1
ATOM 1024 O O . ASP A 1 124 ? 12.625 -4.072 -12.447 1.00 64.00 124 ASP A O 1
ATOM 1028 N N . PHE A 1 125 ? 10.622 -3.176 -12.044 1.00 65.50 125 PHE A N 1
ATOM 1029 C CA . PHE A 1 125 ? 10.183 -3.098 -13.435 1.00 65.50 125 PHE A CA 1
ATOM 1030 C C . PHE A 1 125 ? 10.964 -2.032 -14.202 1.00 65.50 125 PHE A C 1
ATOM 1032 O O . PHE A 1 125 ? 11.331 -2.266 -15.345 1.00 65.50 125 PHE A O 1
ATOM 1039 N N . LEU A 1 126 ? 11.260 -0.882 -13.592 1.00 65.75 126 LEU A N 1
ATOM 1040 C CA . LEU A 1 126 ? 12.118 0.143 -14.184 1.00 65.75 126 LEU A CA 1
ATOM 1041 C C . LEU A 1 126 ? 13.549 -0.364 -14.328 1.00 65.75 126 LEU A C 1
ATOM 1043 O O . LEU A 1 126 ? 14.139 -0.139 -15.373 1.00 65.75 126 LEU A O 1
ATOM 1047 N N . ILE A 1 127 ? 14.087 -1.081 -13.339 1.00 68.62 127 ILE A N 1
ATOM 1048 C CA . ILE A 1 127 ? 15.400 -1.730 -13.393 1.00 68.62 127 ILE A CA 1
ATOM 1049 C C . ILE A 1 127 ? 15.387 -2.786 -14.491 1.00 68.62 127 ILE A C 1
ATOM 1051 O O . ILE A 1 127 ? 16.265 -2.764 -15.339 1.00 68.62 127 ILE A O 1
ATOM 1055 N N . LEU A 1 128 ? 14.377 -3.6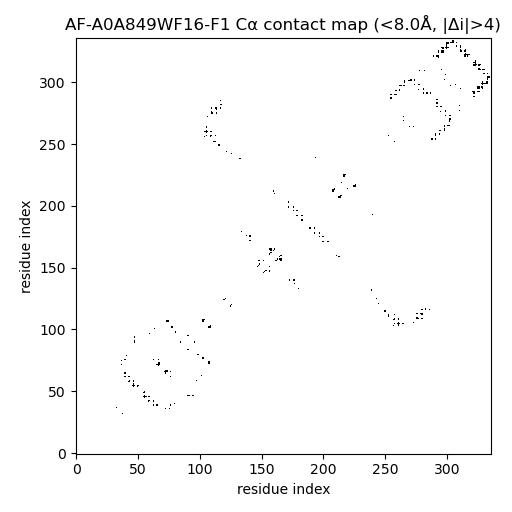53 -14.550 1.00 72.12 128 LEU A N 1
ATOM 1056 C CA . LEU A 1 128 ? 14.253 -4.680 -15.582 1.00 72.12 128 LEU A CA 1
ATOM 1057 C C . LEU A 1 128 ? 14.105 -4.060 -16.975 1.00 72.12 128 LEU A C 1
ATOM 1059 O O . LEU A 1 128 ? 14.810 -4.453 -17.894 1.00 72.12 128 LEU A O 1
ATOM 1063 N N . SER A 1 129 ? 13.227 -3.070 -17.134 1.00 67.12 129 SER A N 1
ATOM 1064 C CA . SER A 1 129 ? 13.017 -2.333 -18.383 1.00 67.12 129 SER A CA 1
ATOM 1065 C C . SER A 1 129 ? 14.275 -1.575 -18.795 1.00 67.12 129 SER A C 1
ATOM 1067 O O . SER A 1 129 ? 14.591 -1.516 -19.981 1.00 67.12 129 SER A O 1
ATOM 1069 N N . PHE A 1 130 ? 15.008 -1.013 -17.835 1.00 70.44 130 PHE A N 1
ATOM 1070 C CA . PHE A 1 130 ? 16.289 -0.358 -18.056 1.00 70.44 130 PHE A CA 1
ATOM 1071 C C . PHE A 1 130 ? 17.350 -1.369 -18.485 1.00 70.44 130 PHE A C 1
ATOM 1073 O O . PHE A 1 130 ? 17.992 -1.161 -19.504 1.00 70.44 130 PHE A O 1
ATOM 1080 N N . SER A 1 131 ? 17.497 -2.485 -17.771 1.00 71.62 131 SER A N 1
ATOM 1081 C CA . SER A 1 131 ? 18.425 -3.568 -18.101 1.00 71.62 131 SER A CA 1
ATOM 1082 C C . SER A 1 131 ? 18.122 -4.171 -19.468 1.00 71.62 131 SER A C 1
ATOM 1084 O O . SER A 1 131 ? 19.043 -4.425 -20.237 1.00 71.62 131 SER A O 1
ATOM 1086 N N . LEU A 1 132 ? 16.844 -4.348 -19.803 1.00 71.12 132 LEU A N 1
ATOM 1087 C CA . LEU A 1 132 ? 16.408 -4.837 -21.104 1.00 71.12 132 LEU A CA 1
ATOM 1088 C C . LEU A 1 132 ? 16.728 -3.816 -22.205 1.00 71.12 132 LEU A C 1
ATOM 1090 O O . LEU A 1 132 ? 17.309 -4.181 -23.222 1.00 71.12 132 LEU A O 1
ATOM 1094 N N . SER A 1 133 ? 16.416 -2.533 -21.989 1.00 68.31 133 SER A N 1
ATOM 1095 C CA . SER A 1 133 ? 16.729 -1.446 -22.929 1.00 68.31 133 SER A CA 1
ATOM 1096 C C . SER A 1 133 ? 18.238 -1.270 -23.130 1.00 68.31 133 SER A C 1
ATOM 1098 O O . SER A 1 133 ? 18.703 -1.118 -24.260 1.00 68.31 133 SER A O 1
ATOM 1100 N N . LEU A 1 134 ? 19.026 -1.385 -22.059 1.00 72.31 134 LEU A N 1
ATOM 1101 C CA . LEU A 1 134 ? 20.486 -1.382 -22.092 1.00 72.31 134 LEU A CA 1
ATOM 1102 C C . LEU A 1 134 ? 21.023 -2.581 -22.881 1.00 72.31 134 LEU A C 1
ATOM 1104 O O . LEU A 1 134 ? 21.860 -2.403 -23.762 1.00 72.31 134 LEU A O 1
ATOM 1108 N N . ALA A 1 135 ? 20.517 -3.787 -22.609 1.00 73.75 135 ALA A N 1
ATOM 1109 C CA . ALA A 1 135 ? 20.906 -5.001 -23.320 1.00 73.75 135 ALA A CA 1
ATOM 1110 C C . ALA A 1 135 ? 20.573 -4.912 -24.815 1.00 73.75 135 ALA A C 1
ATOM 1112 O O . ALA A 1 135 ? 21.419 -5.242 -25.643 1.00 73.75 135 ALA A O 1
ATOM 1113 N N . PHE A 1 136 ? 19.388 -4.406 -25.172 1.00 69.12 136 PHE A N 1
ATOM 1114 C CA . PHE A 1 136 ? 19.027 -4.148 -26.565 1.00 69.12 136 PHE A CA 1
ATOM 1115 C C . PHE A 1 136 ? 19.922 -3.082 -27.189 1.00 69.12 136 PHE A C 1
ATOM 1117 O O . PHE A 1 136 ? 20.415 -3.293 -28.287 1.00 69.12 136 PHE A O 1
ATOM 1124 N N . SER A 1 137 ? 20.196 -1.978 -26.496 1.00 69.81 137 SER A N 1
ATOM 1125 C CA . SER A 1 137 ? 21.064 -0.913 -27.010 1.00 69.81 137 SER A CA 1
ATOM 1126 C C . SER A 1 137 ? 22.482 -1.422 -27.278 1.00 69.81 137 SER A C 1
ATOM 1128 O O . SER A 1 137 ? 23.031 -1.165 -28.346 1.00 69.81 137 SER A O 1
ATOM 1130 N N . LEU A 1 138 ? 23.053 -2.210 -26.361 1.00 70.94 138 LEU A N 1
ATOM 1131 C CA . LEU A 1 138 ? 24.345 -2.870 -26.561 1.00 70.94 138 LEU A CA 1
ATOM 1132 C C . LEU A 1 138 ? 24.282 -3.862 -27.724 1.00 70.94 138 LEU A C 1
ATOM 1134 O O . LEU A 1 138 ? 25.145 -3.835 -28.596 1.00 70.94 138 LEU A O 1
ATOM 1138 N N . LEU A 1 139 ? 23.239 -4.694 -27.787 1.00 73.00 139 LEU A N 1
ATOM 1139 C CA . LEU A 1 139 ? 23.047 -5.621 -28.897 1.00 73.00 139 LEU A CA 1
ATOM 1140 C C . LEU A 1 139 ? 22.974 -4.874 -30.226 1.00 73.00 139 LEU A C 1
ATOM 1142 O O . LEU A 1 139 ? 23.574 -5.330 -31.181 1.00 73.00 139 LEU A O 1
ATOM 1146 N N . ILE A 1 140 ? 22.319 -3.718 -30.302 1.00 68.50 140 ILE A N 1
ATOM 1147 C CA . ILE A 1 140 ? 22.235 -2.904 -31.520 1.00 68.50 140 ILE A CA 1
ATOM 1148 C C . ILE A 1 140 ? 23.614 -2.351 -31.901 1.00 68.50 140 ILE A C 1
ATOM 1150 O O . ILE A 1 140 ? 24.040 -2.527 -33.043 1.00 68.50 140 ILE A O 1
ATOM 1154 N N . VAL A 1 141 ? 24.326 -1.745 -30.944 1.00 70.62 141 VAL A N 1
ATOM 1155 C CA . VAL A 1 141 ? 25.671 -1.183 -31.157 1.00 70.62 141 VAL A CA 1
ATOM 1156 C C . VAL A 1 141 ? 26.656 -2.252 -31.621 1.00 70.62 141 VAL A C 1
ATOM 1158 O O . VAL A 1 141 ? 27.485 -1.968 -32.471 1.00 70.62 141 VAL A O 1
ATOM 1161 N N . PHE A 1 142 ? 26.567 -3.487 -31.123 1.00 72.06 142 PHE A N 1
ATOM 1162 C CA . PHE A 1 142 ? 27.485 -4.561 -31.519 1.00 72.06 142 PHE A CA 1
ATOM 1163 C C . PHE A 1 142 ? 26.999 -5.375 -32.724 1.00 72.06 142 PHE A C 1
ATOM 1165 O O . PHE A 1 142 ? 27.803 -5.770 -33.570 1.00 72.06 142 PHE A O 1
ATOM 1172 N N . ALA A 1 143 ? 25.696 -5.624 -32.846 1.00 72.88 143 ALA A N 1
ATOM 1173 C CA . ALA A 1 143 ? 25.143 -6.448 -33.915 1.00 72.88 143 ALA A CA 1
ATOM 1174 C C . ALA A 1 143 ? 25.180 -5.731 -35.260 1.00 72.88 143 ALA A C 1
ATOM 1176 O O . ALA A 1 143 ? 25.423 -6.392 -36.262 1.00 72.88 143 ALA A O 1
ATOM 1177 N N . ILE A 1 144 ? 24.985 -4.409 -35.310 1.00 71.06 144 ILE A N 1
ATOM 1178 C CA . ILE A 1 144 ? 25.025 -3.661 -36.574 1.00 71.06 144 ILE A CA 1
ATOM 1179 C C . ILE A 1 144 ? 26.419 -3.751 -37.235 1.00 71.06 144 ILE A C 1
ATOM 1181 O O . ILE A 1 144 ? 26.487 -4.215 -38.378 1.00 71.06 144 ILE A O 1
ATOM 1185 N N . PRO A 1 145 ? 27.538 -3.409 -36.564 1.00 68.62 145 PRO A N 1
ATOM 1186 C CA . PRO A 1 145 ? 28.877 -3.571 -37.130 1.00 68.62 145 PRO A CA 1
ATOM 1187 C C . PRO A 1 145 ? 29.181 -5.019 -37.516 1.00 68.62 145 PRO A C 1
ATOM 1189 O O . PRO A 1 145 ? 29.679 -5.269 -38.615 1.00 68.62 145 PRO A O 1
ATOM 1192 N N . CYS A 1 146 ? 28.846 -5.980 -36.646 1.00 71.12 146 CYS A N 1
ATOM 1193 C CA . CYS A 1 146 ? 29.049 -7.404 -36.914 1.00 71.12 146 CYS A CA 1
ATOM 1194 C C . CYS A 1 146 ? 28.251 -7.874 -38.134 1.00 71.12 146 CYS A C 1
ATOM 1196 O O . CYS A 1 146 ? 28.782 -8.600 -38.968 1.00 71.12 146 CYS A O 1
ATOM 1198 N N . PHE A 1 147 ? 27.009 -7.415 -38.289 1.00 73.94 147 PHE A N 1
ATOM 1199 C CA . PHE A 1 147 ? 26.159 -7.726 -39.433 1.00 73.94 147 PHE A CA 1
ATOM 1200 C C . PHE A 1 147 ? 26.756 -7.179 -40.735 1.00 73.94 147 PHE A C 1
ATOM 1202 O O . PHE A 1 147 ? 26.868 -7.915 -41.715 1.00 73.94 147 PHE A O 1
ATOM 1209 N N . PHE A 1 148 ? 27.213 -5.921 -40.748 1.00 68.38 148 PHE A N 1
ATOM 1210 C CA . PHE A 1 148 ? 27.869 -5.337 -41.925 1.00 68.38 148 PHE A CA 1
ATOM 1211 C C . PHE A 1 148 ? 29.198 -6.018 -42.264 1.00 68.38 148 PHE A C 1
ATOM 1213 O O . PHE A 1 148 ? 29.484 -6.252 -43.441 1.00 68.38 148 PHE A O 1
ATOM 1220 N N . LEU A 1 149 ? 30.000 -6.363 -41.254 1.00 69.00 149 LEU A N 1
ATOM 1221 C CA . LEU A 1 149 ? 31.249 -7.098 -41.444 1.00 69.00 149 LEU A CA 1
ATOM 1222 C C . LEU A 1 149 ? 30.998 -8.500 -42.010 1.00 69.00 149 LEU A C 1
ATOM 1224 O O . LEU A 1 149 ? 31.700 -8.904 -42.936 1.00 69.00 149 LEU A O 1
ATOM 1228 N N . PHE A 1 150 ? 29.990 -9.208 -41.495 1.00 73.81 150 PHE A N 1
ATOM 1229 C CA . PHE A 1 150 ? 29.706 -10.597 -41.850 1.00 73.81 150 PHE A CA 1
ATOM 1230 C C . PHE A 1 150 ? 29.035 -10.743 -43.220 1.00 73.81 150 PHE A C 1
ATOM 1232 O O . PHE A 1 150 ? 29.490 -11.533 -44.042 1.00 73.81 150 PHE A O 1
ATOM 1239 N N . PHE A 1 151 ? 27.980 -9.973 -43.505 1.00 68.44 151 PHE A N 1
ATOM 1240 C CA . PHE A 1 151 ? 27.205 -10.141 -44.742 1.00 68.44 151 PHE A CA 1
ATOM 1241 C C . PHE A 1 151 ? 27.808 -9.433 -45.952 1.00 68.44 151 PHE A C 1
ATOM 1243 O O . PHE A 1 151 ? 27.606 -9.864 -47.085 1.00 68.44 151 PHE A O 1
ATOM 1250 N N . TRP A 1 152 ? 28.533 -8.340 -45.729 1.00 67.56 152 TRP A N 1
ATOM 1251 C CA . TRP A 1 152 ? 28.967 -7.461 -46.812 1.00 67.56 152 TRP A CA 1
ATOM 1252 C C . TRP A 1 152 ? 30.486 -7.427 -46.993 1.00 67.56 152 TRP A C 1
ATOM 1254 O O . TRP A 1 152 ? 30.967 -7.023 -48.057 1.00 67.56 152 TRP A O 1
ATOM 1264 N N . GLY A 1 153 ? 31.247 -7.890 -46.000 1.00 72.25 153 GLY A N 1
ATOM 1265 C CA . GLY A 1 153 ? 32.704 -7.887 -46.014 1.00 72.25 153 GLY A CA 1
ATOM 1266 C C . GLY A 1 153 ? 33.305 -6.479 -45.900 1.00 72.25 153 GLY A C 1
ATOM 1267 O O . GLY A 1 153 ? 32.696 -5.464 -46.249 1.00 72.25 153 GLY A O 1
ATOM 1268 N N . ALA A 1 154 ? 34.560 -6.402 -45.446 1.00 70.50 154 ALA A N 1
ATOM 1269 C CA . ALA A 1 154 ? 35.246 -5.132 -45.166 1.00 70.50 154 ALA A CA 1
ATOM 1270 C C . ALA A 1 154 ? 35.292 -4.159 -46.368 1.00 70.50 154 ALA A C 1
ATOM 1272 O O . ALA A 1 154 ? 35.260 -2.939 -46.195 1.00 70.50 154 ALA A O 1
ATOM 1273 N N . LYS A 1 155 ? 35.314 -4.688 -47.601 1.00 72.75 155 LYS A N 1
ATOM 1274 C CA . LYS A 1 155 ? 35.320 -3.882 -48.835 1.00 72.75 155 LYS A CA 1
ATOM 1275 C C . LYS A 1 155 ? 34.008 -3.124 -49.062 1.00 72.75 155 LYS A C 1
ATOM 1277 O O . LYS A 1 155 ? 34.037 -2.012 -49.585 1.00 72.75 155 LYS A O 1
ATOM 1282 N N . SER A 1 156 ? 32.871 -3.681 -48.650 1.00 67.62 156 SER A N 1
ATOM 1283 C CA . SER A 1 156 ? 31.568 -3.025 -48.807 1.00 67.62 156 SER A CA 1
ATOM 1284 C C . SER A 1 156 ? 31.373 -1.902 -47.798 1.00 67.62 156 SER A C 1
ATOM 1286 O O . SER A 1 156 ? 30.849 -0.857 -48.162 1.00 67.62 156 SER A O 1
ATOM 1288 N N . LEU A 1 157 ? 31.888 -2.048 -46.573 1.00 65.56 157 LEU A N 1
ATOM 1289 C CA . LEU A 1 157 ? 31.911 -0.967 -45.578 1.00 65.56 157 LEU A CA 1
ATOM 1290 C C . LEU A 1 157 ? 32.665 0.258 -46.115 1.00 65.56 157 LEU A C 1
ATOM 1292 O O . LEU A 1 157 ? 32.162 1.377 -46.057 1.00 65.56 157 LEU A O 1
ATOM 1296 N N . HIS A 1 158 ? 33.821 0.037 -46.748 1.00 69.38 158 HIS A N 1
ATOM 1297 C CA . HIS A 1 158 ? 34.582 1.106 -47.395 1.00 69.38 158 HIS A CA 1
ATOM 1298 C C . HIS A 1 158 ? 33.838 1.723 -48.599 1.00 69.38 158 HIS A C 1
ATOM 1300 O O . HIS A 1 158 ? 34.021 2.906 -48.892 1.00 69.38 158 HIS A O 1
ATOM 1306 N N . LYS A 1 159 ? 32.982 0.958 -49.289 1.00 68.50 159 LYS A N 1
ATOM 1307 C CA . LYS A 1 159 ? 32.169 1.446 -50.416 1.00 68.50 159 LYS A CA 1
ATOM 1308 C C . LYS A 1 159 ? 30.956 2.264 -49.958 1.00 68.50 159 LYS A C 1
ATOM 1310 O O . LYS A 1 159 ? 30.655 3.279 -50.571 1.00 68.50 159 LYS A O 1
ATOM 1315 N N . VAL A 1 160 ? 30.296 1.840 -48.881 1.00 65.56 160 VAL A N 1
ATOM 131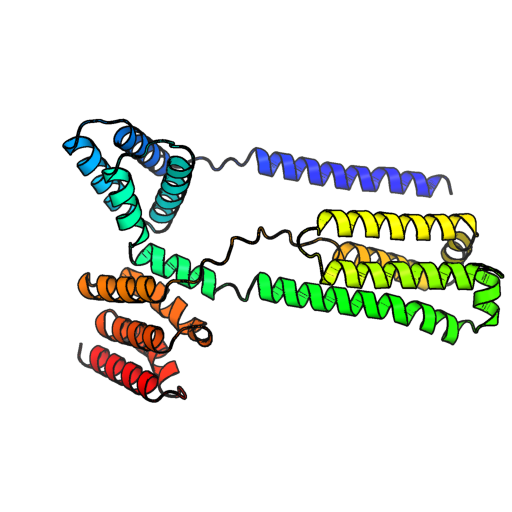6 C CA . VAL A 1 160 ? 29.105 2.491 -48.304 1.00 65.56 160 VAL A CA 1
ATOM 1317 C C . VAL A 1 160 ? 29.481 3.778 -47.574 1.00 65.56 160 VAL A C 1
ATOM 1319 O O . VAL A 1 160 ? 28.821 4.800 -47.722 1.00 65.56 160 VAL A O 1
ATOM 1322 N N . PHE A 1 161 ? 30.563 3.741 -46.800 1.00 66.56 161 PHE A N 1
ATOM 1323 C CA . PHE A 1 161 ? 30.939 4.834 -45.908 1.00 66.56 161 PHE A CA 1
ATOM 1324 C C . PHE A 1 161 ? 32.129 5.660 -46.437 1.00 66.56 161 PHE A C 1
ATOM 1326 O O . PHE A 1 161 ? 32.437 6.734 -45.923 1.00 66.56 161 PHE A O 1
ATOM 1333 N N . GLY A 1 162 ? 32.802 5.207 -47.497 1.00 74.12 162 GLY A N 1
ATOM 1334 C CA . GLY A 1 162 ? 33.993 5.866 -48.031 1.00 74.12 162 GLY A CA 1
ATOM 1335 C C . GLY A 1 162 ? 35.214 5.733 -47.110 1.00 74.12 162 GLY A C 1
ATOM 1336 O O . GLY A 1 162 ? 35.161 5.138 -46.034 1.00 74.12 162 GLY A O 1
ATOM 1337 N N . LYS A 1 163 ? 36.343 6.330 -47.520 1.00 77.38 163 LYS A N 1
ATOM 1338 C CA . LYS A 1 163 ? 37.628 6.271 -46.784 1.00 77.38 163 LYS A CA 1
ATOM 1339 C C . LYS A 1 163 ? 37.536 6.825 -45.357 1.00 77.38 163 LYS A C 1
ATOM 1341 O O . LYS A 1 163 ? 38.274 6.397 -44.473 1.00 77.38 163 LYS A O 1
ATOM 1346 N N . HIS A 1 164 ? 36.629 7.774 -45.134 1.00 74.88 164 HIS A N 1
ATOM 1347 C CA . HIS A 1 164 ? 36.429 8.405 -43.832 1.00 74.88 164 HIS A CA 1
ATOM 1348 C C . HIS A 1 164 ? 35.271 7.817 -43.036 1.00 74.88 164 HIS A C 1
ATOM 1350 O O . HIS A 1 164 ? 35.256 7.963 -41.817 1.00 74.88 164 HIS A O 1
ATOM 1356 N N . GLY A 1 165 ? 34.312 7.146 -43.668 1.00 70.19 165 GLY A N 1
ATOM 1357 C CA . GLY A 1 165 ? 33.098 6.812 -42.948 1.00 70.19 165 GLY A CA 1
ATOM 1358 C C . GLY A 1 165 ? 33.225 5.609 -42.017 1.00 70.19 165 GLY A C 1
ATOM 1359 O O . GLY A 1 165 ? 32.436 5.532 -41.092 1.00 70.19 165 GLY A O 1
ATOM 1360 N N . ILE A 1 166 ? 34.258 4.762 -42.136 1.00 71.50 166 ILE A N 1
ATOM 1361 C CA . ILE A 1 166 ? 34.598 3.812 -41.053 1.00 71.50 166 ILE A CA 1
ATOM 1362 C C . ILE A 1 166 ? 34.958 4.581 -39.772 1.00 71.50 166 ILE A C 1
ATOM 1364 O O . ILE A 1 166 ? 34.502 4.227 -38.690 1.00 71.50 166 ILE A O 1
ATOM 1368 N N . LYS A 1 167 ? 35.729 5.674 -39.886 1.00 76.38 167 LYS A N 1
ATOM 1369 C CA . LYS A 1 167 ? 36.083 6.516 -38.732 1.00 76.38 167 LYS A CA 1
ATOM 1370 C C . LYS A 1 167 ? 34.858 7.234 -38.165 1.00 76.38 167 LYS A C 1
ATOM 1372 O O . LYS A 1 167 ? 34.730 7.329 -36.954 1.00 76.38 167 LYS A O 1
ATOM 1377 N N . ILE A 1 168 ? 33.963 7.715 -39.031 1.00 70.75 168 ILE A N 1
ATOM 1378 C CA . ILE A 1 168 ? 32.710 8.366 -38.614 1.00 70.75 168 ILE A CA 1
ATOM 1379 C C . ILE A 1 168 ? 31.777 7.356 -37.937 1.00 70.75 168 ILE A C 1
ATOM 1381 O O . ILE A 1 168 ? 31.188 7.674 -36.914 1.00 70.75 168 ILE A O 1
ATOM 1385 N N . PHE A 1 169 ? 31.677 6.137 -38.465 1.00 71.31 169 PHE A N 1
ATOM 1386 C CA . PHE A 1 169 ? 30.864 5.069 -37.894 1.00 71.31 169 PHE A CA 1
ATOM 1387 C C . PHE A 1 169 ? 31.370 4.656 -36.506 1.00 71.31 169 PHE A C 1
ATOM 1389 O O . PHE A 1 169 ? 30.607 4.689 -35.549 1.00 71.31 169 PHE A O 1
ATOM 1396 N N . LEU A 1 170 ? 32.678 4.414 -36.359 1.00 77.69 170 LEU A N 1
ATOM 1397 C CA . LEU A 1 170 ? 33.287 4.144 -35.051 1.00 77.69 170 LEU A CA 1
ATOM 1398 C C . LEU A 1 170 ? 33.127 5.316 -34.072 1.00 77.69 170 LEU A C 1
ATOM 1400 O O . LEU A 1 170 ? 32.962 5.095 -32.878 1.00 77.69 170 LEU A O 1
ATOM 1404 N N . LEU A 1 171 ? 33.158 6.561 -34.561 1.00 78.06 171 LEU A N 1
ATOM 1405 C CA . LEU A 1 171 ? 32.896 7.742 -33.738 1.00 78.06 171 LEU A CA 1
ATOM 1406 C C . LEU A 1 171 ? 31.438 7.784 -33.259 1.00 78.06 171 LEU A C 1
ATOM 1408 O O . LEU A 1 171 ? 31.197 8.126 -32.107 1.00 78.06 171 LEU A O 1
ATOM 1412 N N . ILE A 1 172 ? 30.477 7.429 -34.116 1.00 71.69 172 ILE A N 1
ATOM 1413 C CA . ILE A 1 172 ? 29.054 7.342 -33.762 1.00 71.69 172 ILE A CA 1
ATOM 1414 C C . ILE A 1 172 ? 28.834 6.250 -32.714 1.00 71.69 172 ILE A C 1
ATOM 1416 O O . ILE A 1 172 ? 28.203 6.529 -31.699 1.00 71.69 172 ILE A O 1
ATOM 1420 N N . ASP A 1 173 ? 29.393 5.055 -32.914 1.00 72.62 173 ASP A N 1
ATOM 1421 C CA . ASP A 1 173 ? 29.300 3.958 -31.942 1.00 72.62 173 ASP A CA 1
ATOM 1422 C C . ASP A 1 173 ? 29.950 4.341 -30.609 1.00 72.62 173 ASP A C 1
ATOM 1424 O O . ASP A 1 173 ? 29.381 4.105 -29.545 1.00 72.62 173 ASP A O 1
ATOM 1428 N N . PHE A 1 174 ? 31.111 5.004 -30.650 1.00 78.56 174 PHE A N 1
ATOM 1429 C CA . PHE A 1 174 ? 31.783 5.509 -29.456 1.00 78.56 174 PHE A CA 1
ATOM 1430 C C . PHE A 1 174 ? 30.949 6.568 -28.728 1.00 78.56 174 PHE A C 1
ATOM 1432 O O . PHE A 1 174 ? 30.838 6.520 -27.504 1.00 78.56 174 PHE A O 1
ATOM 1439 N N . LEU A 1 175 ? 30.336 7.506 -29.455 1.00 74.31 175 LEU A N 1
ATOM 1440 C CA . LEU A 1 175 ? 29.434 8.502 -28.876 1.00 74.31 175 LEU A CA 1
ATOM 1441 C C . LEU A 1 175 ? 28.204 7.832 -28.262 1.00 74.31 175 LEU A C 1
ATOM 1443 O O . LEU A 1 175 ? 27.831 8.179 -27.147 1.00 74.31 175 LEU A O 1
ATOM 1447 N N . PHE A 1 176 ? 27.621 6.838 -28.935 1.00 71.69 176 PHE A N 1
ATOM 1448 C CA . PHE A 1 176 ? 26.463 6.097 -28.437 1.00 71.69 176 PHE A CA 1
ATOM 1449 C C . PHE A 1 176 ? 26.808 5.291 -27.179 1.00 71.69 176 PHE A C 1
ATOM 1451 O O . PHE A 1 176 ? 26.073 5.333 -26.197 1.00 71.69 176 PHE A O 1
ATOM 1458 N N . PHE A 1 177 ? 27.968 4.630 -27.158 1.00 73.00 177 PHE A N 1
ATOM 1459 C CA . PHE A 1 177 ? 28.474 3.919 -25.985 1.00 73.00 177 PHE A CA 1
ATOM 1460 C C . PHE A 1 177 ? 28.768 4.870 -24.822 1.00 73.00 177 PHE A C 1
ATOM 1462 O O . PHE A 1 177 ? 28.326 4.635 -23.700 1.00 73.00 177 PHE A O 1
ATOM 1469 N N . THR A 1 178 ? 29.459 5.980 -25.088 1.00 73.44 178 THR A N 1
ATOM 1470 C CA . THR A 1 178 ? 29.752 7.006 -24.077 1.00 73.44 178 THR A CA 1
ATOM 1471 C C . THR A 1 178 ? 28.461 7.584 -23.505 1.00 73.44 178 THR A C 1
ATOM 1473 O O . THR A 1 178 ? 28.370 7.828 -22.305 1.00 73.44 178 THR A O 1
ATOM 1476 N N . TRP A 1 179 ? 27.433 7.731 -24.340 1.00 70.06 179 TRP A N 1
ATOM 1477 C CA . TRP A 1 179 ? 26.113 8.185 -23.927 1.00 70.06 179 TRP A CA 1
ATOM 1478 C C . TRP A 1 179 ? 25.355 7.155 -23.088 1.00 70.06 179 TRP A C 1
ATOM 1480 O O . TRP A 1 179 ? 24.766 7.521 -22.076 1.00 70.06 179 TRP A O 1
ATOM 1490 N N . ILE A 1 180 ? 25.418 5.868 -23.449 1.00 69.38 180 ILE A N 1
ATOM 1491 C CA . ILE A 1 180 ? 24.890 4.767 -22.630 1.00 69.38 180 ILE A CA 1
ATOM 1492 C C . ILE A 1 180 ? 25.549 4.780 -21.245 1.00 69.38 180 ILE A C 1
ATOM 1494 O O . ILE A 1 180 ? 24.857 4.745 -20.230 1.00 69.38 180 ILE A O 1
ATOM 1498 N N . VAL A 1 181 ? 26.880 4.881 -21.191 1.00 69.50 181 VAL A N 1
ATOM 1499 C CA . VAL A 1 181 ? 27.631 4.942 -19.929 1.00 69.50 181 VAL A CA 1
ATOM 1500 C C . VAL A 1 181 ? 27.227 6.179 -19.128 1.00 69.50 181 VAL A C 1
ATOM 1502 O O . VAL A 1 1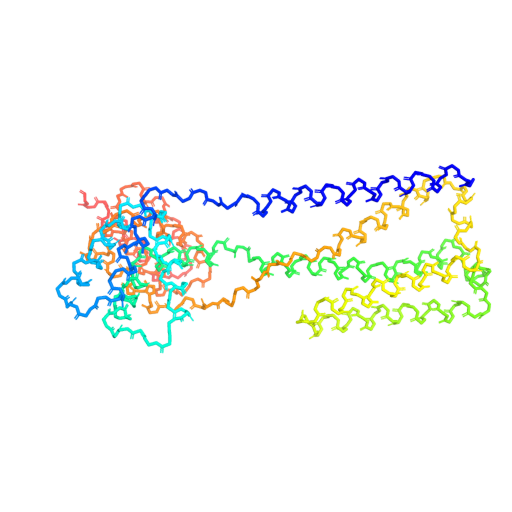81 ? 26.918 6.066 -17.944 1.00 69.50 181 VAL A O 1
ATOM 1505 N N . TYR A 1 182 ? 27.151 7.347 -19.767 1.00 72.00 182 TYR A N 1
ATOM 1506 C CA . TYR A 1 182 ? 26.701 8.581 -19.125 1.00 72.00 182 TYR A CA 1
ATOM 1507 C C . TYR A 1 182 ? 25.282 8.443 -18.548 1.00 72.00 182 TYR A C 1
ATOM 1509 O O . TYR A 1 182 ? 25.039 8.828 -17.405 1.00 72.00 182 TYR A O 1
ATOM 1517 N N . PHE A 1 183 ? 24.361 7.816 -19.284 1.00 66.06 183 PHE A N 1
ATOM 1518 C CA . PHE A 1 183 ? 22.992 7.559 -18.837 1.00 66.06 183 PHE A CA 1
ATOM 1519 C C . PHE A 1 183 ? 22.930 6.636 -17.613 1.00 66.06 183 PHE A C 1
ATOM 1521 O O . PHE A 1 183 ? 22.147 6.889 -16.697 1.00 66.06 183 PHE A O 1
ATOM 1528 N N . CYS A 1 184 ? 23.787 5.611 -17.557 1.00 64.69 184 CYS A N 1
ATOM 1529 C CA . CYS A 1 184 ? 23.902 4.730 -16.394 1.00 64.69 184 CYS A CA 1
ATOM 1530 C C . CYS A 1 184 ? 24.325 5.487 -15.124 1.00 64.69 184 CYS A C 1
ATOM 1532 O O . CYS A 1 184 ? 23.829 5.175 -14.044 1.00 64.69 184 CYS A O 1
ATOM 1534 N N . PHE A 1 185 ? 25.205 6.489 -15.237 1.00 66.94 185 PHE A N 1
ATOM 1535 C CA . PHE A 1 185 ? 25.708 7.250 -14.085 1.00 66.94 185 PHE A CA 1
ATOM 1536 C C . PHE A 1 185 ? 24.832 8.452 -13.696 1.00 66.94 185 PHE A C 1
ATOM 1538 O O . PHE A 1 185 ? 24.788 8.820 -12.523 1.00 66.94 185 PHE A O 1
ATOM 1545 N N . PHE A 1 186 ? 24.105 9.055 -14.642 1.00 69.25 186 PHE A N 1
ATOM 1546 C CA . PHE A 1 186 ? 23.359 10.302 -14.431 1.00 69.25 186 PHE A CA 1
ATOM 1547 C C . PHE A 1 186 ? 21.841 10.139 -14.607 1.00 69.25 186 PHE A C 1
ATOM 1549 O O . PHE A 1 186 ? 21.192 10.942 -15.279 1.00 69.25 186 PHE A O 1
ATOM 1556 N N . GLN A 1 187 ? 21.246 9.145 -13.934 1.00 60.12 187 GLN A N 1
ATOM 1557 C CA . GLN A 1 187 ? 19.797 8.861 -13.975 1.00 60.12 187 GLN A CA 1
ATOM 1558 C C . GLN A 1 187 ? 18.899 10.089 -13.722 1.00 60.12 187 GLN A C 1
ATOM 1560 O O . GLN A 1 187 ? 17.813 10.189 -14.292 1.00 60.12 187 GLN A O 1
ATOM 1565 N N . LYS A 1 188 ? 19.345 11.054 -12.902 1.00 61.00 188 LYS A N 1
ATOM 1566 C CA . LYS A 1 188 ? 18.578 12.277 -12.590 1.00 61.00 188 LYS A CA 1
ATOM 1567 C C . LYS A 1 188 ? 18.399 13.216 -13.791 1.00 61.00 188 LYS A C 1
ATOM 1569 O O . LYS A 1 188 ? 17.446 13.988 -13.815 1.00 61.00 188 LYS A O 1
ATOM 1574 N N . SER A 1 189 ? 19.261 13.122 -14.803 1.00 67.94 189 SER A N 1
ATOM 1575 C CA . SER A 1 189 ? 19.234 13.963 -16.007 1.00 67.94 189 SER A CA 1
ATOM 1576 C C . SER A 1 189 ? 18.616 13.236 -17.203 1.00 67.94 189 SER A C 1
ATOM 1578 O O . SER A 1 189 ? 19.037 13.435 -18.343 1.00 67.94 189 SER A O 1
ATOM 1580 N N . LEU A 1 190 ? 17.608 12.393 -16.955 1.00 63.44 190 LEU A N 1
ATOM 1581 C CA . LEU A 1 190 ? 16.938 11.557 -17.955 1.00 63.44 190 LEU A CA 1
ATOM 1582 C C . LEU A 1 190 ? 16.530 12.343 -19.211 1.00 63.44 190 LEU A C 1
ATOM 1584 O O . LEU A 1 190 ? 16.760 11.901 -20.332 1.00 63.44 190 LEU A O 1
ATOM 1588 N N . LEU A 1 191 ? 15.978 13.542 -19.014 1.00 61.47 191 LEU A N 1
ATOM 1589 C CA . LEU A 1 191 ? 15.466 14.395 -20.087 1.00 61.47 191 LEU A CA 1
ATOM 1590 C C . LEU A 1 191 ? 16.595 14.969 -20.960 1.00 61.47 191 LEU A C 1
ATOM 1592 O O . LEU A 1 191 ? 16.463 15.026 -22.181 1.00 61.47 191 LEU A O 1
ATOM 1596 N N . LEU A 1 192 ? 17.731 15.316 -20.344 1.00 67.62 192 LEU A N 1
ATOM 1597 C CA . LEU A 1 192 ? 18.943 15.750 -21.047 1.00 67.62 192 LEU A CA 1
ATOM 1598 C C . LEU A 1 192 ? 19.574 14.588 -21.831 1.00 67.62 192 LEU A C 1
ATOM 1600 O O . LEU A 1 192 ? 20.083 14.763 -22.935 1.00 67.62 192 LEU A O 1
ATOM 1604 N N . CYS A 1 193 ? 19.505 13.382 -21.265 1.00 65.06 193 CYS A N 1
ATOM 1605 C CA . CYS A 1 193 ? 20.022 12.183 -21.904 1.00 65.06 193 CYS A CA 1
ATOM 1606 C C . CYS A 1 193 ? 19.169 11.767 -23.113 1.00 65.06 193 CYS A C 1
ATOM 1608 O O . CYS A 1 193 ? 19.689 11.395 -24.161 1.00 65.06 193 CYS A O 1
ATOM 1610 N N . GLN A 1 194 ? 17.847 11.875 -23.015 1.00 65.31 194 GLN A N 1
ATOM 1611 C CA . GLN A 1 194 ? 16.963 11.583 -24.142 1.00 65.31 194 GLN A CA 1
ATOM 1612 C C . GLN A 1 194 ? 17.114 12.599 -25.270 1.00 65.31 194 GLN A C 1
ATOM 1614 O O . GLN A 1 194 ? 17.191 12.205 -26.434 1.00 65.31 194 GLN A O 1
ATOM 1619 N N . SER A 1 195 ? 17.223 13.890 -24.946 1.00 65.06 195 SER A N 1
ATOM 1620 C CA . SER A 1 195 ? 17.413 14.926 -25.961 1.00 65.06 195 SER A CA 1
ATOM 1621 C C . SER A 1 195 ? 18.744 14.768 -26.697 1.00 65.06 195 SER A C 1
ATOM 1623 O O . SER A 1 195 ? 18.753 14.795 -27.926 1.00 65.06 195 SER A O 1
ATOM 1625 N N . GLY A 1 196 ? 19.851 14.508 -25.993 1.00 70.62 196 GLY A N 1
ATOM 1626 C CA . GLY A 1 196 ? 21.142 14.289 -26.652 1.00 70.62 196 GLY A CA 1
ATOM 1627 C C . GLY A 1 196 ? 21.166 13.034 -27.528 1.00 70.62 196 GLY A C 1
ATOM 1628 O O . GLY A 1 196 ? 21.722 13.069 -28.621 1.00 70.62 196 GLY A O 1
ATOM 1629 N N . MET A 1 197 ? 20.469 11.962 -27.142 1.00 66.94 197 MET A N 1
ATOM 1630 C CA . MET A 1 197 ? 20.392 10.756 -27.969 1.00 66.94 197 MET A CA 1
ATOM 1631 C C . MET A 1 197 ? 19.525 10.949 -29.224 1.00 66.94 197 MET A C 1
ATOM 1633 O O . MET A 1 197 ? 19.885 10.460 -30.295 1.00 66.94 197 MET A O 1
ATOM 1637 N N . ILE A 1 198 ? 18.418 11.699 -29.124 1.00 68.75 198 ILE A N 1
ATOM 1638 C CA . ILE A 1 198 ? 17.615 12.114 -30.289 1.00 68.75 198 ILE A CA 1
ATOM 1639 C C . ILE A 1 198 ? 18.476 12.948 -31.241 1.00 68.75 198 ILE A C 1
ATOM 1641 O O . ILE A 1 198 ? 18.450 12.717 -32.448 1.00 68.75 198 ILE A O 1
ATOM 1645 N N . VAL A 1 199 ? 19.281 13.872 -30.707 1.00 72.25 199 VAL A N 1
ATOM 1646 C CA . VAL A 1 199 ? 20.226 14.671 -31.499 1.00 72.25 199 VAL A CA 1
ATOM 1647 C C . VAL A 1 199 ? 21.272 13.775 -32.169 1.00 72.25 199 VAL A C 1
ATOM 1649 O O . VAL A 1 199 ? 21.504 13.927 -33.366 1.00 72.25 199 VAL A O 1
ATOM 1652 N N . CYS A 1 200 ? 21.848 12.795 -31.465 1.00 69.06 200 CYS A N 1
ATOM 1653 C CA . CYS A 1 200 ? 22.775 11.827 -32.055 1.00 69.06 200 CYS A CA 1
ATOM 1654 C C . CYS A 1 200 ? 22.120 11.024 -33.187 1.00 69.06 200 CYS A C 1
ATOM 1656 O O . CYS A 1 200 ? 22.667 10.980 -34.286 1.00 69.06 200 CYS A O 1
ATOM 1658 N N . LEU A 1 201 ? 20.932 10.449 -32.969 1.00 69.25 201 LEU A N 1
ATOM 1659 C CA . LEU A 1 201 ? 20.190 9.715 -34.004 1.00 69.25 201 LEU A CA 1
ATOM 1660 C C . LEU A 1 201 ? 19.860 10.601 -35.210 1.00 69.25 201 LEU A C 1
ATOM 1662 O O . LEU A 1 201 ? 19.968 10.157 -36.353 1.00 69.25 201 LEU A O 1
ATOM 1666 N N . PHE A 1 202 ? 19.505 11.864 -34.972 1.00 68.12 202 PHE A N 1
ATOM 1667 C CA . PHE A 1 202 ? 19.244 12.836 -36.027 1.00 68.12 202 PHE A CA 1
ATOM 1668 C C . PHE A 1 202 ? 20.507 13.164 -36.834 1.00 68.12 202 PHE A C 1
ATOM 1670 O O . PHE A 1 202 ? 20.455 13.195 -38.062 1.00 68.12 202 PHE A O 1
ATOM 1677 N N . ILE A 1 203 ? 21.659 13.330 -36.176 1.00 69.31 203 ILE A N 1
ATOM 1678 C CA . ILE A 1 203 ? 22.956 13.528 -36.842 1.00 69.31 203 ILE A CA 1
ATOM 1679 C C . ILE A 1 203 ? 23.310 12.306 -37.696 1.00 69.31 203 ILE A C 1
ATOM 1681 O O . ILE A 1 203 ? 23.691 12.472 -38.854 1.00 69.31 203 ILE A O 1
ATOM 1685 N N . VAL A 1 204 ? 23.128 11.087 -37.176 1.00 68.62 204 VAL A N 1
ATOM 1686 C CA . VAL A 1 204 ? 23.354 9.846 -37.938 1.00 68.62 204 VAL A CA 1
ATOM 1687 C C . VAL A 1 204 ? 22.463 9.806 -39.179 1.00 68.62 204 VAL A C 1
ATOM 1689 O O . VAL A 1 204 ? 22.963 9.591 -40.284 1.00 68.62 204 VAL A O 1
ATOM 1692 N N . LEU A 1 205 ? 21.166 10.089 -39.031 1.00 66.25 205 LEU A N 1
ATOM 1693 C CA . LEU A 1 205 ? 20.217 10.146 -40.147 1.00 66.25 205 LEU A CA 1
ATOM 1694 C C . LEU A 1 205 ? 20.604 11.205 -41.191 1.00 66.25 205 LEU A C 1
ATOM 1696 O O . LEU A 1 205 ? 20.546 10.931 -42.391 1.00 66.25 205 LEU A O 1
ATOM 1700 N N . LEU A 1 206 ? 21.051 12.391 -40.766 1.00 63.84 206 LEU A N 1
ATOM 1701 C CA . LEU A 1 206 ? 21.542 13.438 -41.668 1.00 63.84 206 LEU A CA 1
ATOM 1702 C C . LEU A 1 206 ? 22.813 13.010 -42.412 1.00 63.84 206 LEU A C 1
ATOM 1704 O O . LEU A 1 206 ? 22.920 13.226 -43.623 1.00 63.84 206 LEU A O 1
ATOM 1708 N N . CYS A 1 207 ? 23.759 12.370 -41.721 1.00 64.00 207 CYS A N 1
ATOM 1709 C CA . CYS A 1 207 ? 24.972 11.826 -42.329 1.00 64.00 207 CYS A CA 1
ATOM 1710 C C . CYS A 1 207 ? 24.648 10.747 -43.372 1.00 64.00 207 CYS A C 1
ATOM 1712 O O . CYS A 1 207 ? 25.234 10.755 -44.456 1.00 64.00 207 CYS A O 1
ATOM 1714 N N . MET A 1 208 ? 23.690 9.862 -43.081 1.00 61.41 208 MET A N 1
ATOM 1715 C CA . MET A 1 208 ? 23.237 8.827 -44.017 1.00 61.41 208 MET A CA 1
ATOM 1716 C C . MET A 1 208 ? 22.463 9.399 -45.212 1.00 61.41 208 MET A C 1
ATOM 1718 O O . MET A 1 208 ? 22.603 8.917 -46.337 1.00 61.41 208 MET A O 1
ATOM 1722 N N . SER A 1 209 ? 21.675 10.454 -44.992 1.00 60.53 209 SER A N 1
ATOM 1723 C CA . SER A 1 209 ? 20.972 11.173 -46.060 1.00 60.53 209 SER A CA 1
ATOM 1724 C C . SER A 1 209 ? 21.958 11.798 -47.050 1.00 60.53 209 SER A C 1
ATOM 1726 O O . SER A 1 209 ? 21.852 11.593 -48.259 1.00 60.53 209 SER A O 1
ATOM 1728 N N . LYS A 1 210 ? 22.992 12.485 -46.545 1.00 61.03 210 LYS A N 1
ATOM 1729 C CA . LYS A 1 210 ? 23.980 13.179 -47.386 1.00 61.03 210 LYS A CA 1
ATOM 1730 C C . LYS A 1 210 ? 24.887 12.228 -48.175 1.00 61.03 210 LYS A C 1
ATOM 1732 O O . LYS A 1 210 ? 25.367 12.602 -49.240 1.00 61.03 210 LYS A O 1
ATOM 1737 N N . SER A 1 211 ? 25.127 11.014 -47.677 1.00 59.59 211 SER A N 1
ATOM 1738 C CA . SER A 1 211 ? 25.967 10.019 -48.357 1.00 59.59 211 SER A CA 1
ATOM 1739 C C . SER A 1 211 ? 25.238 9.216 -49.441 1.00 59.59 211 SER A C 1
ATOM 1741 O O . SER A 1 211 ? 25.859 8.371 -50.078 1.00 59.59 211 SER A O 1
ATOM 1743 N N . GLY A 1 212 ? 23.930 9.426 -49.641 1.00 58.69 212 GLY A N 1
ATOM 1744 C CA . GLY A 1 212 ? 23.121 8.608 -50.555 1.00 58.69 212 GLY A CA 1
ATOM 1745 C C . GLY A 1 212 ? 22.914 7.169 -50.065 1.00 58.69 212 GLY A C 1
ATOM 1746 O O . GLY A 1 212 ? 22.279 6.359 -50.729 1.00 58.69 212 GLY A O 1
ATOM 1747 N N . THR A 1 213 ? 23.401 6.822 -48.873 1.00 60.00 213 THR A N 1
ATOM 1748 C CA . THR A 1 213 ? 23.167 5.494 -48.290 1.00 60.00 213 THR A CA 1
ATOM 1749 C C . THR A 1 213 ? 21.697 5.286 -47.963 1.00 60.00 213 THR A C 1
ATOM 1751 O O . THR A 1 213 ? 21.180 4.191 -48.161 1.00 60.00 213 THR A O 1
ATOM 1754 N N . LEU A 1 214 ? 20.986 6.347 -47.568 1.00 59.47 214 LEU A N 1
ATOM 1755 C CA . LEU A 1 214 ? 19.545 6.284 -47.332 1.00 59.47 214 LEU A CA 1
ATOM 1756 C C . LEU A 1 214 ? 18.760 5.875 -48.594 1.00 59.47 214 LEU A C 1
ATOM 1758 O O . LEU A 1 214 ? 17.772 5.154 -48.479 1.00 59.47 214 LEU A O 1
ATOM 1762 N N . SER A 1 215 ? 19.212 6.275 -49.794 1.00 57.09 215 SER A N 1
ATOM 1763 C CA . SER A 1 215 ? 18.580 5.845 -51.049 1.00 57.09 215 SER A CA 1
ATOM 1764 C C . SER A 1 215 ? 18.912 4.393 -51.384 1.00 57.09 215 SER A C 1
ATOM 1766 O O . SER A 1 215 ? 18.020 3.677 -51.813 1.00 57.09 215 SER A O 1
ATOM 1768 N N . LEU A 1 216 ? 20.121 3.903 -51.076 1.00 58.66 216 LEU A N 1
ATOM 1769 C CA . LEU A 1 216 ? 20.455 2.473 -51.188 1.00 58.66 216 LEU A CA 1
ATOM 1770 C C . LEU A 1 216 ? 19.583 1.590 -50.277 1.00 58.66 216 LEU A C 1
ATOM 1772 O O . LEU A 1 216 ? 19.230 0.479 -50.664 1.00 58.66 216 LEU A O 1
ATOM 1776 N N . PHE A 1 217 ? 19.189 2.084 -49.099 1.00 59.03 217 PHE A N 1
ATOM 1777 C CA . PHE A 1 217 ? 18.238 1.392 -48.217 1.00 59.03 217 PHE A CA 1
ATOM 1778 C C . PHE A 1 217 ? 16.793 1.442 -48.718 1.00 59.03 217 PHE A C 1
ATOM 1780 O O . PHE A 1 217 ? 16.024 0.516 -48.467 1.00 59.03 217 PHE A O 1
ATOM 1787 N N . TRP A 1 218 ? 16.412 2.524 -49.397 1.00 58.38 218 TRP A N 1
ATOM 1788 C CA . TRP A 1 218 ? 15.044 2.742 -49.865 1.00 58.38 218 TRP A CA 1
ATOM 1789 C C . TRP A 1 218 ? 14.767 2.112 -51.238 1.00 58.38 218 TRP A C 1
ATOM 1791 O O . TRP A 1 218 ? 13.652 1.672 -51.507 1.00 58.38 218 TRP A O 1
ATOM 1801 N N . GLU A 1 219 ? 15.782 2.053 -52.098 1.00 59.44 219 GLU A N 1
ATOM 1802 C CA . GLU A 1 219 ? 15.737 1.462 -53.442 1.00 59.44 219 GLU A CA 1
ATOM 1803 C C . GLU A 1 219 ? 16.235 0.006 -53.457 1.00 59.44 219 GLU A C 1
ATOM 1805 O O . GLU A 1 219 ? 16.015 -0.717 -54.429 1.00 59.44 219 GLU A O 1
ATOM 1810 N N . GLY A 1 220 ? 16.866 -0.454 -52.371 1.00 55.50 220 GLY A N 1
ATOM 1811 C CA . GLY A 1 220 ? 17.350 -1.821 -52.213 1.00 55.50 220 GLY A CA 1
ATOM 1812 C C . GLY A 1 220 ? 16.216 -2.846 -52.148 1.00 55.50 220 GLY A C 1
ATOM 1813 O O . GLY A 1 220 ? 15.493 -2.951 -51.159 1.00 55.50 220 GLY A O 1
ATOM 1814 N N . ASN A 1 221 ? 16.091 -3.664 -53.192 1.00 51.41 221 ASN A N 1
ATOM 1815 C CA . ASN A 1 221 ? 15.371 -4.933 -53.121 1.00 51.41 221 ASN A CA 1
ATOM 1816 C C . ASN A 1 221 ? 16.217 -5.878 -52.234 1.00 51.41 221 ASN A C 1
ATOM 1818 O O . ASN A 1 221 ? 17.394 -6.063 -52.547 1.00 51.41 221 ASN A O 1
ATOM 1822 N N . PRO A 1 222 ? 15.690 -6.455 -51.135 1.00 55.72 222 PRO A N 1
ATOM 1823 C CA . PRO A 1 222 ? 14.289 -6.823 -50.945 1.00 55.72 222 PRO A CA 1
ATOM 1824 C C . PRO A 1 222 ? 13.467 -5.902 -50.023 1.00 55.72 222 PRO A C 1
ATOM 1826 O O . PRO A 1 222 ? 13.912 -5.481 -48.957 1.00 55.72 222 PRO A O 1
ATOM 1829 N N . LYS A 1 223 ? 12.179 -5.730 -50.369 1.00 59.97 223 LYS A N 1
ATOM 1830 C CA . LYS A 1 223 ? 11.133 -5.049 -49.562 1.00 59.97 223 LYS A CA 1
ATOM 1831 C C . LYS A 1 223 ? 11.025 -5.545 -48.105 1.00 59.97 223 LYS A C 1
ATOM 1833 O O . LYS A 1 223 ? 10.436 -4.863 -47.267 1.00 59.97 223 LYS A O 1
ATOM 1838 N N . SER A 1 224 ? 11.553 -6.731 -47.794 1.00 56.59 224 SER A N 1
ATOM 1839 C CA . SER A 1 224 ? 11.640 -7.268 -46.431 1.00 56.59 224 SER A CA 1
ATOM 1840 C C . SER A 1 224 ? 12.612 -6.481 -45.546 1.00 56.59 224 SER A C 1
ATOM 1842 O O . SER A 1 224 ? 12.319 -6.291 -44.368 1.00 56.59 224 SER A O 1
ATOM 1844 N N . LEU A 1 225 ? 13.708 -5.953 -46.104 1.00 57.72 225 LEU A N 1
ATOM 1845 C CA . LEU A 1 225 ? 14.717 -5.195 -45.360 1.00 57.72 225 LEU A CA 1
ATOM 1846 C C . LEU A 1 225 ? 14.177 -3.831 -44.906 1.00 57.72 225 LEU A C 1
ATOM 1848 O O . LEU A 1 225 ? 14.383 -3.422 -43.768 1.00 57.72 225 LEU A O 1
ATOM 1852 N N . GLN A 1 226 ? 13.410 -3.162 -45.772 1.00 59.47 226 GLN A N 1
ATOM 1853 C CA . GLN A 1 226 ? 12.763 -1.887 -45.457 1.00 59.47 226 GLN A CA 1
ATOM 1854 C C . GLN A 1 226 ? 11.741 -2.038 -44.322 1.00 59.47 226 GLN A C 1
ATOM 1856 O O . GLN A 1 226 ? 11.712 -1.232 -43.393 1.00 59.47 226 GLN A O 1
ATOM 1861 N N . LYS A 1 227 ? 10.930 -3.104 -44.358 1.00 62.12 227 LYS A N 1
ATOM 1862 C CA . LYS A 1 227 ? 9.985 -3.422 -43.277 1.00 62.12 227 LYS A CA 1
ATOM 1863 C C . LYS A 1 227 ? 10.715 -3.742 -41.974 1.00 62.12 227 LYS A C 1
ATOM 1865 O O . LYS A 1 227 ? 10.305 -3.243 -40.932 1.00 62.12 227 LYS A O 1
ATOM 1870 N N . ALA A 1 228 ? 11.805 -4.509 -42.037 1.00 61.25 228 ALA A N 1
ATOM 1871 C CA . ALA A 1 228 ? 12.623 -4.822 -40.868 1.00 61.25 228 ALA A CA 1
ATOM 1872 C C . ALA A 1 228 ? 13.219 -3.555 -40.235 1.00 61.25 228 ALA A C 1
ATOM 1874 O O . ALA A 1 228 ? 13.135 -3.397 -39.025 1.00 61.25 228 ALA A O 1
ATOM 1875 N N . LEU A 1 229 ? 13.727 -2.616 -41.038 1.00 63.06 229 LEU A N 1
ATOM 1876 C CA . LEU A 1 229 ? 14.275 -1.341 -40.564 1.00 63.06 229 LEU A CA 1
ATOM 1877 C C . LEU A 1 229 ? 13.222 -0.419 -39.946 1.00 63.06 229 LEU A C 1
ATOM 1879 O O . LEU A 1 229 ? 13.491 0.196 -38.920 1.00 63.06 229 LEU A O 1
ATOM 1883 N N . ILE A 1 230 ? 12.025 -0.332 -40.532 1.00 62.34 230 ILE A N 1
ATOM 1884 C CA . ILE A 1 230 ? 10.923 0.445 -39.945 1.00 62.34 230 ILE A CA 1
ATOM 1885 C C . ILE A 1 230 ? 10.506 -0.167 -38.607 1.00 62.34 230 ILE A C 1
ATOM 1887 O O . ILE A 1 230 ? 10.394 0.553 -37.621 1.00 62.34 230 ILE A O 1
ATOM 1891 N N . VAL A 1 231 ? 10.347 -1.493 -38.546 1.00 62.84 231 VAL A N 1
ATOM 1892 C CA . VAL A 1 231 ? 10.062 -2.206 -37.291 1.00 62.84 231 VAL A CA 1
ATOM 1893 C C . VAL A 1 231 ? 11.170 -1.957 -36.269 1.00 62.84 231 VAL A C 1
ATOM 1895 O O . VAL A 1 231 ? 10.876 -1.698 -35.109 1.00 62.84 231 VAL A O 1
ATOM 1898 N N . PHE A 1 232 ? 12.430 -1.948 -36.698 1.00 65.56 232 PHE A N 1
ATOM 1899 C CA . PHE A 1 232 ? 13.582 -1.689 -35.842 1.00 65.56 232 PHE A CA 1
ATOM 1900 C C . PHE A 1 232 ? 13.593 -0.259 -35.288 1.00 65.56 232 PHE A C 1
ATOM 1902 O O . PHE A 1 232 ? 13.745 -0.073 -34.086 1.00 65.56 232 PHE A O 1
ATOM 1909 N N . TYR A 1 233 ? 13.347 0.754 -36.124 1.00 64.44 233 TYR A N 1
ATOM 1910 C CA . TYR A 1 233 ? 13.225 2.147 -35.682 1.00 64.44 233 TYR A CA 1
ATOM 1911 C C . TYR A 1 233 ? 12.019 2.365 -34.763 1.00 64.44 233 TYR A C 1
ATOM 1913 O O . TYR A 1 233 ? 12.118 3.117 -33.796 1.00 64.44 233 TYR A O 1
ATOM 1921 N N . CYS A 1 234 ? 10.896 1.692 -35.026 1.00 59.00 234 CYS A N 1
ATOM 1922 C CA . CYS A 1 234 ? 9.735 1.716 -34.142 1.00 59.00 234 CYS A CA 1
ATOM 1923 C C . CYS A 1 234 ? 10.033 1.039 -32.798 1.00 59.00 234 CYS A C 1
ATOM 1925 O O . CYS A 1 234 ? 9.661 1.587 -31.768 1.00 59.00 234 CYS A O 1
ATOM 1927 N N . LEU A 1 235 ? 10.745 -0.092 -32.782 1.00 58.97 235 LEU A N 1
ATOM 1928 C CA . LEU A 1 235 ? 11.174 -0.765 -31.550 1.00 58.97 235 LEU A CA 1
ATOM 1929 C C . LEU A 1 235 ? 12.126 0.115 -30.734 1.00 58.97 235 LEU A C 1
ATOM 1931 O O . LEU A 1 235 ? 11.924 0.264 -29.533 1.00 58.97 235 LEU A O 1
ATOM 1935 N N . ILE A 1 236 ? 13.084 0.763 -31.401 1.00 64.50 236 ILE A N 1
ATOM 1936 C CA . ILE A 1 236 ? 13.993 1.754 -30.818 1.00 64.50 236 ILE A CA 1
ATOM 1937 C C . ILE A 1 236 ? 13.191 2.917 -30.201 1.00 64.50 236 ILE A C 1
ATOM 1939 O O . ILE A 1 236 ? 13.368 3.240 -29.029 1.00 64.50 236 ILE A O 1
ATOM 1943 N N . ALA A 1 237 ? 12.236 3.494 -30.935 1.00 58.06 237 ALA A N 1
ATOM 1944 C CA . ALA A 1 237 ? 11.377 4.565 -30.426 1.00 58.06 237 ALA A CA 1
ATOM 1945 C C . ALA A 1 237 ? 10.490 4.119 -29.246 1.00 58.06 237 ALA A C 1
ATOM 1947 O O . ALA A 1 237 ? 10.303 4.877 -28.295 1.00 58.06 237 ALA A O 1
ATOM 1948 N N . CYS A 1 238 ? 9.981 2.883 -29.265 1.00 52.44 238 CYS A N 1
ATOM 1949 C CA . CYS A 1 238 ? 9.199 2.306 -28.171 1.00 52.44 238 CYS A CA 1
ATOM 1950 C C . CYS A 1 238 ? 10.046 2.027 -26.921 1.00 52.44 238 CYS A C 1
ATOM 1952 O O . CYS A 1 238 ? 9.548 2.212 -25.814 1.00 52.44 238 CYS A O 1
ATOM 1954 N N . SER A 1 239 ? 11.326 1.664 -27.070 1.00 56.50 239 SER A N 1
ATOM 1955 C CA . SER A 1 239 ? 12.262 1.525 -25.943 1.00 56.50 239 SER A CA 1
ATOM 1956 C C . SER A 1 239 ? 12.655 2.856 -25.287 1.00 56.50 239 SER A C 1
ATOM 1958 O O . SER A 1 239 ? 13.304 2.851 -24.241 1.00 56.50 239 SER A O 1
ATOM 1960 N N . PHE A 1 240 ? 12.248 3.991 -25.872 1.00 52.78 240 PHE A N 1
ATOM 1961 C CA . PHE A 1 240 ? 12.598 5.333 -25.406 1.00 52.78 240 PHE A CA 1
ATOM 1962 C C . PHE A 1 240 ? 11.483 6.096 -24.707 1.00 52.78 240 PHE A C 1
ATOM 1964 O O . PHE A 1 240 ? 11.756 7.201 -24.248 1.00 52.78 240 PHE A O 1
ATOM 1971 N N . LEU A 1 241 ? 10.267 5.555 -24.572 1.00 51.72 241 LEU A N 1
ATOM 1972 C CA . LEU A 1 241 ? 9.291 6.143 -23.654 1.00 51.72 241 LEU A CA 1
ATOM 1973 C C . LEU A 1 241 ? 9.754 5.836 -22.229 1.00 51.72 241 LEU A C 1
ATOM 1975 O O . LEU A 1 241 ? 9.606 4.697 -21.778 1.00 51.72 241 LEU A O 1
ATOM 1979 N N . PRO A 1 242 ? 10.325 6.812 -21.499 1.00 47.97 242 PRO A N 1
ATOM 1980 C CA . PRO A 1 242 ? 10.577 6.565 -20.103 1.00 47.97 242 PRO A CA 1
ATOM 1981 C C . PRO A 1 242 ? 9.206 6.486 -19.443 1.00 47.97 242 PRO A C 1
ATOM 1983 O O . PRO A 1 242 ? 8.395 7.412 -19.547 1.00 47.97 242 PRO A O 1
ATOM 1986 N N . TYR A 1 243 ? 8.933 5.389 -18.746 1.00 49.84 243 TYR A N 1
ATOM 1987 C CA . TYR A 1 243 ? 7.906 5.426 -17.721 1.00 49.84 243 TYR A CA 1
ATOM 1988 C C . TYR A 1 243 ? 8.397 6.413 -16.656 1.00 49.84 243 TYR A C 1
ATOM 1990 O O . TYR A 1 243 ? 9.138 6.056 -15.745 1.00 49.84 243 TYR A O 1
ATOM 1998 N N . MET A 1 244 ? 8.037 7.689 -16.827 1.00 41.16 244 MET A N 1
ATOM 1999 C CA . MET A 1 244 ? 8.179 8.747 -15.832 1.00 41.16 244 MET A CA 1
ATOM 2000 C C . MET A 1 244 ? 7.220 8.419 -14.695 1.00 41.16 244 MET A C 1
ATOM 2002 O O . MET A 1 244 ? 6.144 8.997 -14.564 1.00 41.16 244 MET A O 1
ATOM 2006 N N . VAL A 1 245 ? 7.584 7.440 -13.881 1.00 46.41 245 VAL A N 1
ATOM 2007 C CA . VAL A 1 245 ? 6.984 7.317 -12.569 1.00 46.41 245 VAL A CA 1
ATOM 2008 C C . VAL A 1 245 ? 7.790 8.231 -11.684 1.00 46.41 245 VAL A C 1
ATOM 2010 O O . VAL A 1 245 ? 8.973 7.997 -11.446 1.00 46.41 245 VAL A O 1
ATOM 2013 N N . SER A 1 246 ? 7.137 9.315 -11.262 1.00 44.69 246 SER A N 1
ATOM 2014 C CA . SER A 1 246 ? 7.614 10.160 -10.178 1.00 44.69 246 SER A CA 1
ATOM 2015 C C . SER A 1 246 ? 8.085 9.234 -9.065 1.00 44.69 246 SER A C 1
ATOM 2017 O O . SER A 1 246 ? 7.275 8.514 -8.474 1.00 44.69 246 SER A O 1
ATOM 2019 N N . ALA A 1 247 ? 9.402 9.181 -8.860 1.00 43.47 247 ALA A N 1
ATOM 2020 C CA . ALA A 1 247 ? 10.003 8.444 -7.771 1.00 43.47 247 ALA A CA 1
ATOM 2021 C C . ALA A 1 247 ? 9.568 9.157 -6.491 1.00 43.47 247 ALA A C 1
ATOM 2023 O O . ALA A 1 247 ? 10.264 10.031 -5.982 1.00 43.47 247 ALA A O 1
ATOM 2024 N N . LYS A 1 248 ? 8.363 8.839 -6.006 1.00 50.59 248 LYS A N 1
ATOM 2025 C CA . LYS A 1 248 ? 7.978 9.140 -4.635 1.00 50.59 248 LYS A CA 1
ATOM 2026 C C . LYS A 1 248 ? 9.043 8.455 -3.798 1.00 50.59 248 LYS A C 1
ATOM 2028 O O . LYS A 1 248 ? 9.160 7.231 -3.857 1.00 50.59 248 LYS A O 1
ATOM 2033 N N . GLU A 1 249 ? 9.862 9.255 -3.117 1.00 47.62 249 GLU A N 1
ATOM 2034 C CA . GLU A 1 249 ? 10.870 8.758 -2.191 1.00 47.62 249 GLU A CA 1
ATOM 2035 C C . GLU A 1 249 ? 10.228 7.662 -1.349 1.00 47.62 249 GLU A C 1
ATOM 2037 O O . GLU A 1 249 ? 9.202 7.881 -0.693 1.00 47.62 249 GLU A O 1
ATOM 2042 N N . LYS A 1 250 ? 10.780 6.451 -1.459 1.00 51.12 250 LYS A N 1
ATOM 2043 C CA . LYS A 1 250 ? 10.317 5.296 -0.706 1.00 51.12 250 LYS A CA 1
ATOM 2044 C C . LYS A 1 250 ? 10.667 5.582 0.747 1.00 51.12 250 LYS A C 1
ATOM 2046 O O . LYS A 1 250 ? 11.764 5.273 1.194 1.00 51.12 250 LYS A O 1
ATOM 2051 N N . LYS A 1 251 ? 9.758 6.253 1.458 1.00 58.22 251 LYS A N 1
ATOM 2052 C CA . LYS A 1 251 ? 9.824 6.364 2.911 1.00 58.22 251 LYS A CA 1
ATOM 2053 C C . LYS A 1 251 ? 9.728 4.946 3.433 1.00 58.22 251 LYS A C 1
ATOM 2055 O O . LYS A 1 251 ? 8.656 4.352 3.363 1.00 58.22 251 LYS A O 1
ATOM 2060 N N . GLU A 1 252 ? 10.861 4.404 3.848 1.00 62.56 252 GLU A N 1
ATOM 2061 C CA . GLU A 1 252 ? 10.943 3.111 4.506 1.00 62.56 252 GLU A CA 1
ATOM 2062 C C . GLU A 1 252 ? 9.859 3.061 5.588 1.00 62.56 252 GLU A C 1
ATOM 2064 O O . GLU A 1 252 ? 9.725 4.005 6.372 1.00 62.56 252 GLU A O 1
ATOM 2069 N N . ILE A 1 253 ? 9.002 2.033 5.566 1.00 67.94 253 ILE A N 1
ATOM 2070 C CA . ILE A 1 253 ? 8.032 1.854 6.648 1.00 67.94 253 ILE A CA 1
ATOM 2071 C C . ILE A 1 253 ? 8.850 1.698 7.913 1.00 67.94 253 ILE A C 1
ATOM 2073 O O . ILE A 1 253 ? 9.561 0.707 8.076 1.00 67.94 253 ILE A O 1
ATOM 2077 N N . GLU A 1 254 ? 8.737 2.669 8.809 1.00 84.38 254 GLU A N 1
ATOM 2078 C CA . GLU A 1 254 ? 9.342 2.547 10.118 1.00 84.38 254 GLU A CA 1
ATOM 2079 C C . GLU A 1 254 ? 8.726 1.324 10.801 1.00 84.38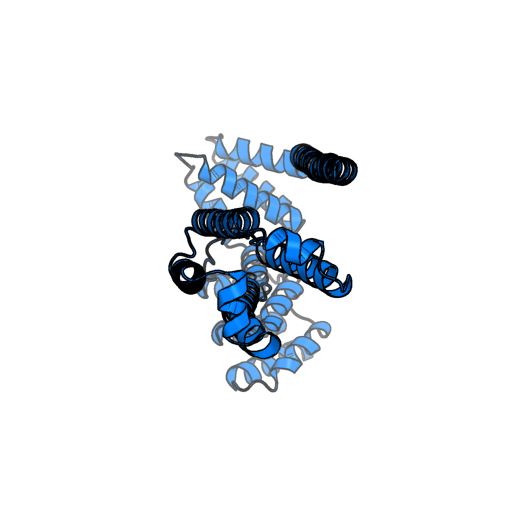 254 GLU A C 1
ATOM 2081 O O . GLU A 1 254 ? 7.529 1.291 11.093 1.00 84.38 254 GLU A O 1
ATOM 2086 N N . GLU A 1 255 ? 9.548 0.303 11.047 1.00 89.94 255 GLU A N 1
ATOM 2087 C CA . GLU A 1 255 ? 9.154 -0.940 11.720 1.00 89.94 255 GLU A CA 1
ATOM 2088 C C . GLU A 1 255 ? 8.326 -0.655 12.982 1.00 89.94 255 GLU A C 1
ATOM 2090 O O . GLU A 1 255 ? 7.305 -1.295 13.230 1.00 89.94 255 GLU A O 1
ATOM 2095 N N . LYS A 1 256 ? 8.719 0.383 13.730 1.00 90.56 256 LYS A N 1
ATOM 2096 C CA . LYS A 1 256 ? 8.029 0.865 14.931 1.00 90.56 256 LYS A CA 1
ATOM 2097 C C . LYS A 1 256 ? 6.589 1.301 14.665 1.00 90.56 256 LYS A C 1
ATOM 2099 O O . LYS A 1 256 ? 5.703 0.949 15.439 1.00 90.56 256 LYS A O 1
ATOM 2104 N N . ALA A 1 257 ? 6.342 2.035 13.580 1.00 91.75 257 ALA A N 1
ATOM 2105 C CA . ALA A 1 257 ? 5.002 2.491 13.223 1.00 91.75 257 ALA A CA 1
ATOM 2106 C C . ALA A 1 257 ? 4.098 1.304 12.874 1.00 91.75 257 ALA A C 1
ATOM 2108 O O . ALA A 1 257 ? 2.951 1.244 13.314 1.00 91.75 257 ALA A O 1
ATOM 2109 N N . LEU A 1 258 ? 4.631 0.324 12.138 1.00 93.50 258 LEU A N 1
ATOM 2110 C CA . LEU A 1 258 ? 3.883 -0.877 11.779 1.00 93.50 258 LEU A CA 1
ATOM 2111 C C . LEU A 1 258 ? 3.578 -1.748 13.004 1.00 93.50 258 LEU A C 1
ATOM 2113 O O . LEU A 1 258 ? 2.450 -2.207 13.148 1.00 93.50 258 LEU A O 1
ATOM 2117 N N . LEU A 1 259 ? 4.541 -1.935 13.911 1.00 95.31 259 LEU A N 1
ATOM 2118 C CA . LEU A 1 259 ? 4.320 -2.654 15.171 1.00 95.31 259 LEU A CA 1
ATOM 2119 C C . LEU A 1 259 ? 3.274 -1.957 16.053 1.00 95.31 259 LEU A C 1
ATOM 2121 O O . LEU A 1 259 ? 2.360 -2.622 16.534 1.00 95.31 259 LEU A O 1
ATOM 2125 N N . SER A 1 260 ? 3.347 -0.629 16.190 1.00 95.44 260 SER A N 1
ATOM 2126 C CA . SER A 1 260 ? 2.352 0.149 16.940 1.00 95.44 260 SER A CA 1
ATOM 2127 C C . SER A 1 260 ? 0.954 0.051 16.318 1.00 95.44 260 SER A C 1
ATOM 2129 O O . SER A 1 260 ? -0.035 -0.111 17.031 1.00 95.44 260 SER A O 1
ATOM 2131 N N . ALA A 1 261 ? 0.853 0.080 14.986 1.00 95.56 261 ALA A N 1
ATOM 2132 C CA . ALA A 1 261 ? -0.414 -0.118 14.284 1.00 95.56 261 ALA A CA 1
ATOM 2133 C C . ALA A 1 261 ? -1.001 -1.518 14.525 1.00 95.56 261 ALA A C 1
ATOM 2135 O O . ALA A 1 261 ? -2.213 -1.649 14.711 1.00 95.56 261 ALA A O 1
ATOM 2136 N N . ILE A 1 262 ? -0.156 -2.555 14.559 1.00 96.31 262 ILE A N 1
ATOM 2137 C CA . ILE A 1 262 ? -0.574 -3.923 14.888 1.00 96.31 262 ILE A CA 1
ATOM 2138 C C . ILE A 1 262 ? -1.133 -3.988 16.307 1.00 96.31 262 ILE A C 1
ATOM 2140 O O . ILE A 1 262 ? -2.250 -4.468 16.489 1.00 96.31 262 ILE A O 1
ATOM 2144 N N . GLU A 1 263 ? -0.407 -3.465 17.289 1.00 96.69 263 GLU A N 1
ATOM 2145 C CA . GLU A 1 263 ? -0.835 -3.449 18.689 1.00 96.69 263 GLU A CA 1
ATOM 2146 C C . GLU A 1 263 ? -2.174 -2.719 18.865 1.00 96.69 263 GLU A C 1
ATOM 2148 O O . GLU A 1 263 ? -3.149 -3.330 19.308 1.00 96.69 263 GLU A O 1
ATOM 2153 N N . LYS A 1 264 ? -2.282 -1.479 18.364 1.00 96.00 264 LYS A N 1
ATOM 2154 C CA . LYS A 1 264 ? -3.533 -0.699 18.383 1.00 96.00 264 LYS A CA 1
ATOM 2155 C C . LYS A 1 264 ? -4.690 -1.445 17.707 1.00 96.00 264 LYS A C 1
ATOM 2157 O O . LYS A 1 264 ? -5.829 -1.363 18.163 1.00 96.00 264 LYS A O 1
ATOM 2162 N N . SER A 1 265 ? -4.433 -2.178 16.618 1.00 95.62 265 SER A N 1
ATOM 2163 C CA . SER A 1 265 ? -5.479 -2.946 15.926 1.00 95.62 265 SER A CA 1
ATOM 2164 C C . SER A 1 265 ? -6.022 -4.109 16.759 1.00 95.62 265 SER A C 1
ATOM 2166 O O . SER A 1 265 ? -7.224 -4.382 16.702 1.00 95.62 265 SER A O 1
ATOM 2168 N N . ILE A 1 266 ? -5.157 -4.759 17.545 1.00 95.75 266 ILE A N 1
ATOM 2169 C CA . ILE A 1 266 ? -5.519 -5.849 18.456 1.00 95.75 266 ILE A CA 1
ATOM 2170 C C . ILE A 1 266 ? -6.316 -5.287 19.633 1.00 95.75 266 ILE A C 1
ATOM 2172 O O . ILE A 1 266 ? -7.425 -5.754 19.885 1.00 95.75 266 ILE A O 1
ATOM 2176 N N . GLU A 1 267 ? -5.807 -4.242 20.293 1.00 96.06 267 GLU A N 1
ATOM 2177 C CA . GLU A 1 267 ? -6.472 -3.581 21.427 1.00 96.06 267 GLU A CA 1
ATOM 2178 C C . GLU A 1 267 ? -7.883 -3.104 21.069 1.00 96.06 267 GLU A C 1
ATOM 2180 O O . GLU A 1 267 ? -8.843 -3.328 21.803 1.00 96.06 267 GLU A O 1
ATOM 2185 N N . GLN A 1 268 ? -8.030 -2.495 19.891 1.00 93.75 268 GLN A N 1
ATOM 2186 C CA . GLN A 1 268 ? -9.310 -1.992 19.396 1.00 93.75 268 GLN A CA 1
ATOM 2187 C C . GLN A 1 268 ? -10.181 -3.072 18.732 1.00 93.75 268 GLN A C 1
ATOM 2189 O O . GLN A 1 268 ? -11.255 -2.754 18.219 1.00 93.75 268 GLN A O 1
ATOM 2194 N N . SER A 1 269 ? -9.734 -4.334 18.690 1.00 94.69 269 SER A N 1
ATOM 2195 C CA . SER A 1 269 ? -10.450 -5.451 18.055 1.00 94.69 269 SER A CA 1
ATOM 2196 C C . SER A 1 269 ? -10.877 -5.172 16.599 1.00 94.69 269 SER A C 1
ATOM 2198 O O . SER A 1 269 ? -11.978 -5.527 16.166 1.00 94.69 269 SER A O 1
ATOM 2200 N N . ARG A 1 270 ? -10.009 -4.519 15.813 1.00 92.75 270 ARG A N 1
ATOM 2201 C CA . ARG A 1 270 ? -10.292 -4.015 14.453 1.00 92.75 270 ARG A CA 1
ATOM 2202 C C . ARG A 1 270 ? -10.258 -5.118 13.390 1.00 92.75 270 ARG A C 1
ATOM 2204 O O . ARG A 1 270 ? -9.352 -5.194 12.560 1.00 92.75 270 ARG A O 1
ATOM 2211 N N . LYS A 1 271 ? -11.287 -5.971 13.379 1.00 94.25 271 LYS A N 1
ATOM 2212 C CA . LYS A 1 271 ? -11.440 -7.068 12.399 1.00 94.25 271 LYS A CA 1
ATOM 2213 C C . LYS A 1 271 ? -11.512 -6.589 10.943 1.00 94.25 271 LYS A C 1
ATOM 2215 O O . LYS A 1 271 ? -11.161 -7.344 10.042 1.00 94.25 271 LYS A O 1
ATOM 2220 N N . ASP A 1 272 ? -11.912 -5.337 10.702 1.00 92.31 272 ASP A N 1
ATOM 2221 C CA . ASP A 1 272 ? -11.937 -4.715 9.370 1.00 92.31 272 ASP A CA 1
ATOM 2222 C C . ASP A 1 272 ? -10.549 -4.620 8.713 1.00 92.31 272 ASP A C 1
ATOM 2224 O O . ASP A 1 272 ? -10.453 -4.485 7.495 1.00 92.31 272 ASP A O 1
ATOM 2228 N N . LEU A 1 27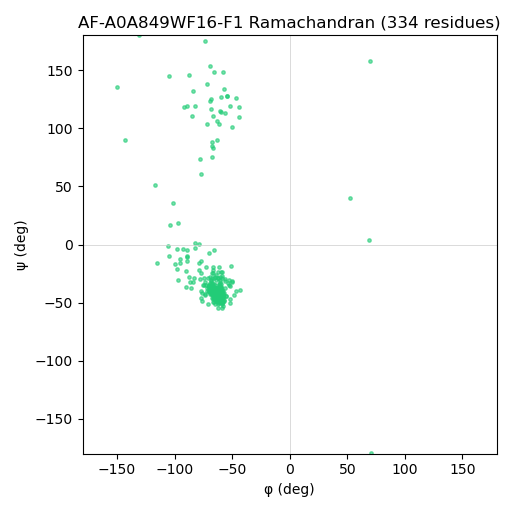3 ? -9.473 -4.716 9.502 1.00 94.88 273 LEU A N 1
ATOM 2229 C CA . LEU A 1 273 ? -8.093 -4.614 9.025 1.00 94.88 273 LEU A CA 1
ATOM 2230 C C . LEU A 1 273 ? -7.487 -5.957 8.605 1.00 94.88 273 LEU A C 1
ATOM 2232 O O . LEU A 1 273 ? -6.430 -5.961 7.974 1.00 94.88 273 LEU A O 1
ATOM 2236 N N . LEU A 1 274 ? -8.151 -7.085 8.887 1.00 95.50 274 LEU A N 1
ATOM 2237 C CA . LEU A 1 274 ? -7.651 -8.425 8.552 1.00 95.50 274 LEU A CA 1
ATOM 2238 C C . LEU A 1 274 ? -7.238 -8.575 7.079 1.00 95.50 274 LEU A C 1
ATOM 2240 O O . LEU A 1 274 ? -6.117 -9.025 6.849 1.00 95.50 274 LEU A O 1
ATOM 2244 N N . PRO A 1 275 ? -8.030 -8.131 6.079 1.00 94.38 275 PRO A N 1
ATOM 2245 C CA . PRO A 1 275 ? -7.623 -8.255 4.679 1.00 94.38 275 PRO A CA 1
ATOM 2246 C C . PRO A 1 275 ? -6.321 -7.506 4.356 1.00 94.38 275 PRO A C 1
ATOM 2248 O O . PRO A 1 275 ? -5.540 -7.941 3.511 1.00 94.38 275 PRO A O 1
ATOM 2251 N N . LEU A 1 276 ? -6.061 -6.378 5.031 1.00 93.56 276 LEU A N 1
ATOM 2252 C CA . LEU A 1 276 ? -4.811 -5.635 4.866 1.00 93.56 276 LEU A CA 1
ATOM 2253 C C . LEU A 1 276 ? -3.646 -6.354 5.544 1.00 93.56 276 LEU A C 1
ATOM 2255 O O . LEU A 1 276 ? -2.582 -6.460 4.942 1.00 93.56 276 LEU A O 1
ATOM 2259 N N . ILE A 1 277 ? -3.853 -6.879 6.754 1.00 95.56 277 ILE A N 1
ATOM 2260 C CA . ILE A 1 277 ? -2.854 -7.662 7.494 1.00 95.56 277 ILE A CA 1
ATOM 2261 C C . ILE A 1 277 ? -2.431 -8.891 6.673 1.00 95.56 277 ILE A C 1
ATOM 2263 O O . ILE A 1 277 ? -1.237 -9.112 6.472 1.00 95.56 277 ILE A O 1
ATOM 2267 N N . GLU A 1 278 ? -3.384 -9.640 6.114 1.00 93.81 278 GLU A N 1
ATOM 2268 C CA . GLU A 1 278 ? -3.110 -10.776 5.220 1.00 93.81 278 GLU A CA 1
ATOM 2269 C C . GLU A 1 278 ? -2.421 -10.336 3.921 1.00 93.81 278 GLU A C 1
ATOM 2271 O O . GLU A 1 278 ? -1.472 -10.972 3.454 1.00 93.81 278 GLU A O 1
ATOM 2276 N N . GLY A 1 279 ? -2.848 -9.207 3.350 1.00 92.00 279 GLY A N 1
ATOM 2277 C CA . GLY A 1 279 ? -2.239 -8.620 2.158 1.00 92.00 279 GLY A CA 1
ATOM 2278 C C . GLY A 1 279 ? -0.790 -8.162 2.362 1.00 92.00 279 GLY A C 1
ATOM 2279 O O . GLY A 1 279 ? -0.004 -8.190 1.417 1.00 92.00 279 GLY A O 1
ATOM 2280 N N . ILE A 1 280 ? -0.420 -7.747 3.574 1.00 92.31 280 ILE A N 1
ATOM 2281 C CA . ILE A 1 280 ? 0.959 -7.415 3.962 1.00 92.31 280 ILE A CA 1
ATOM 2282 C C . ILE A 1 280 ? 1.759 -8.700 4.187 1.00 92.31 280 ILE A C 1
ATOM 2284 O O . ILE A 1 280 ? 2.870 -8.844 3.678 1.00 92.31 280 ILE A O 1
ATOM 2288 N N . LEU A 1 281 ? 1.183 -9.656 4.916 1.00 91.81 281 LEU A N 1
ATOM 2289 C CA . LEU A 1 281 ? 1.845 -10.901 5.287 1.00 91.81 281 LEU A CA 1
ATOM 2290 C C . LEU A 1 281 ? 2.115 -11.812 4.073 1.00 91.81 281 LEU A C 1
ATOM 2292 O O . LEU A 1 281 ? 3.178 -12.423 3.976 1.00 91.81 281 LEU A O 1
ATOM 2296 N N . SER A 1 282 ? 1.215 -11.858 3.093 1.00 88.25 282 SER A N 1
ATOM 2297 C CA . SER A 1 282 ? 1.439 -12.575 1.824 1.00 88.25 282 SER A CA 1
ATOM 2298 C C . SER A 1 282 ? 2.614 -12.012 1.012 1.00 88.25 282 SER A C 1
ATOM 2300 O O . SER A 1 282 ? 3.256 -12.741 0.261 1.00 88.25 282 SER A O 1
ATOM 2302 N N . LYS A 1 283 ? 2.971 -10.740 1.222 1.00 84.75 283 LYS A N 1
ATOM 2303 C CA . LYS A 1 283 ? 4.120 -10.064 0.596 1.00 84.75 283 LYS A CA 1
ATOM 2304 C C . LYS A 1 283 ? 5.362 -10.059 1.499 1.00 84.75 283 LYS A C 1
ATOM 2306 O O . LYS A 1 283 ? 6.279 -9.268 1.304 1.00 84.75 283 LYS A O 1
ATOM 2311 N N . SER A 1 284 ? 5.408 -10.943 2.498 1.00 71.56 284 SER A N 1
ATOM 2312 C CA . SER A 1 284 ? 6.356 -10.889 3.621 1.00 71.56 284 SER A CA 1
ATOM 2313 C C . SER A 1 284 ? 7.835 -11.090 3.295 1.00 71.56 284 SER A C 1
ATOM 2315 O O . SER A 1 284 ? 8.644 -10.964 4.208 1.00 71.56 284 SER A O 1
ATOM 2317 N N . HIS A 1 285 ? 8.252 -11.393 2.065 1.00 76.50 285 HIS A N 1
ATOM 2318 C CA . HIS A 1 285 ? 9.671 -11.657 1.774 1.00 76.50 285 HIS A CA 1
ATOM 2319 C C . HIS A 1 285 ? 10.593 -10.490 2.179 1.00 76.50 285 HIS A C 1
ATOM 2321 O O . HIS A 1 285 ? 11.699 -10.740 2.644 1.00 76.50 285 HIS A O 1
ATOM 2327 N N . ALA A 1 286 ? 10.105 -9.247 2.114 1.00 74.69 286 ALA A N 1
ATOM 2328 C CA . ALA A 1 286 ? 10.855 -8.045 2.484 1.00 74.69 286 ALA A CA 1
ATOM 2329 C C . ALA A 1 286 ? 10.670 -7.577 3.945 1.00 74.69 286 ALA A C 1
ATOM 2331 O O . ALA A 1 286 ? 11.283 -6.592 4.345 1.00 74.69 286 ALA A O 1
ATOM 2332 N N . LEU A 1 287 ? 9.813 -8.226 4.745 1.00 85.69 287 LEU A N 1
ATOM 2333 C CA . LEU A 1 287 ? 9.505 -7.762 6.104 1.00 85.69 287 LEU A CA 1
ATOM 2334 C C . LEU A 1 287 ? 10.490 -8.301 7.156 1.00 85.69 287 LEU A C 1
ATOM 2336 O O . LEU A 1 287 ? 10.884 -9.469 7.067 1.00 85.69 287 LEU A O 1
ATOM 2340 N N . PRO A 1 288 ? 10.800 -7.520 8.208 1.00 90.00 288 PRO A N 1
ATOM 2341 C CA . PRO A 1 288 ? 11.493 -8.020 9.392 1.00 90.00 288 PRO A CA 1
ATOM 2342 C C . PRO A 1 288 ? 10.739 -9.177 10.064 1.00 90.00 288 PRO A C 1
ATOM 2344 O O . PRO A 1 288 ? 9.505 -9.230 10.059 1.00 90.00 288 PRO A O 1
ATOM 2347 N N . VAL A 1 289 ? 11.478 -10.104 10.679 1.00 91.44 289 VAL A N 1
ATOM 2348 C CA . VAL A 1 289 ? 10.912 -11.272 11.384 1.00 91.44 289 VAL A CA 1
ATOM 2349 C C . VAL A 1 289 ? 9.973 -10.846 12.519 1.00 91.44 289 VAL A C 1
ATOM 2351 O O . VAL A 1 289 ? 8.886 -11.408 12.658 1.00 91.44 289 VAL A O 1
ATOM 2354 N N . SER A 1 290 ? 10.355 -9.814 13.277 1.00 93.56 290 SER A N 1
ATOM 2355 C CA . SER A 1 290 ? 9.556 -9.192 14.345 1.00 93.56 290 SER A CA 1
ATOM 2356 C C . SER A 1 290 ? 8.153 -8.813 13.863 1.00 93.56 290 SER A C 1
ATOM 2358 O O . SER A 1 290 ? 7.153 -9.208 14.462 1.00 93.56 290 SER A O 1
ATOM 2360 N N . VAL A 1 291 ? 8.070 -8.116 12.729 1.00 94.62 291 VAL A N 1
ATOM 2361 C CA . VAL A 1 291 ? 6.813 -7.687 12.108 1.00 94.62 291 VAL A CA 1
ATOM 2362 C C . VAL A 1 291 ? 5.978 -8.886 11.670 1.00 94.62 291 VAL A C 1
ATOM 2364 O O . VAL A 1 291 ? 4.780 -8.914 11.939 1.00 94.62 291 VAL A O 1
ATOM 2367 N N . LYS A 1 292 ? 6.583 -9.896 11.029 1.00 95.00 292 LYS A N 1
ATOM 2368 C CA . LYS A 1 292 ? 5.853 -11.103 10.595 1.00 95.00 292 LYS A CA 1
ATOM 2369 C C . LYS A 1 292 ? 5.208 -11.821 11.772 1.00 95.00 292 LYS A C 1
ATOM 2371 O O . LYS A 1 292 ? 4.036 -12.178 11.696 1.00 95.00 292 LYS A O 1
ATOM 2376 N N . ILE A 1 293 ? 5.956 -12.001 12.860 1.00 96.56 293 ILE A N 1
ATOM 2377 C CA . ILE A 1 293 ? 5.455 -12.622 14.090 1.00 96.56 293 ILE A CA 1
ATOM 2378 C C . ILE A 1 293 ? 4.270 -11.824 14.641 1.00 96.56 293 ILE A C 1
ATOM 2380 O O . ILE A 1 293 ? 3.243 -12.414 14.973 1.00 96.56 293 ILE A O 1
ATOM 2384 N N . SER A 1 294 ? 4.381 -10.496 14.702 1.00 96.69 294 SER A N 1
ATOM 2385 C CA . SER A 1 294 ? 3.300 -9.631 15.185 1.00 96.69 294 SER A CA 1
ATOM 2386 C C . SER A 1 294 ? 2.056 -9.692 14.294 1.00 96.69 294 SER A C 1
ATOM 2388 O O . SER A 1 294 ? 0.949 -9.801 14.814 1.00 96.69 294 SER A O 1
ATOM 2390 N N . LEU A 1 295 ? 2.213 -9.704 12.966 1.00 96.75 295 LEU A N 1
ATOM 2391 C CA . LEU A 1 295 ? 1.096 -9.860 12.025 1.00 96.75 295 LEU A CA 1
ATOM 2392 C C . LEU A 1 295 ? 0.404 -11.221 12.182 1.00 96.75 295 LEU A C 1
ATOM 2394 O O . LEU A 1 295 ? -0.822 -11.276 12.207 1.00 96.75 295 LEU A O 1
ATOM 2398 N N . LEU A 1 296 ? 1.167 -12.310 12.334 1.00 97.50 296 LEU A N 1
ATOM 2399 C CA . LEU A 1 296 ? 0.614 -13.646 12.585 1.00 97.50 296 LEU A CA 1
ATOM 2400 C C . LEU A 1 296 ? -0.214 -13.664 13.871 1.00 97.50 296 LEU A C 1
ATOM 2402 O O . LEU A 1 296 ? -1.372 -14.080 13.849 1.00 97.50 296 LEU A O 1
ATOM 2406 N N . LYS A 1 297 ? 0.343 -13.130 14.966 1.00 97.19 297 LYS A N 1
ATOM 2407 C CA . LYS A 1 297 ? -0.371 -13.006 16.243 1.00 97.19 297 LYS A CA 1
ATOM 2408 C C . LYS A 1 297 ? -1.647 -12.180 16.099 1.00 97.19 297 LYS A C 1
ATOM 2410 O O . LYS A 1 297 ? -2.681 -12.590 16.617 1.00 97.19 297 LYS A O 1
ATOM 2415 N N . ALA A 1 298 ? -1.603 -11.072 15.359 1.00 97.31 298 ALA A N 1
ATOM 2416 C CA . ALA A 1 298 ? -2.777 -10.246 15.090 1.00 97.31 298 ALA A CA 1
ATOM 2417 C C . ALA A 1 298 ? -3.878 -11.022 14.355 1.00 97.31 298 ALA A C 1
ATOM 2419 O O . ALA A 1 298 ? -5.049 -10.898 14.711 1.00 97.31 298 ALA A O 1
ATOM 2420 N N . ILE A 1 299 ? -3.520 -11.873 13.386 1.00 97.25 299 ILE A N 1
ATOM 2421 C CA . ILE A 1 299 ? -4.479 -12.780 12.738 1.00 97.25 299 ILE A CA 1
ATOM 2422 C C . ILE A 1 299 ? -5.053 -13.772 13.758 1.00 97.25 299 ILE A C 1
ATOM 2424 O O . ILE A 1 299 ? -6.257 -13.998 13.752 1.00 97.25 299 ILE A O 1
ATOM 2428 N N . GLY A 1 300 ? -4.250 -14.327 14.669 1.00 97.00 300 GLY A N 1
ATOM 2429 C CA . GLY A 1 300 ? -4.755 -15.196 15.740 1.00 97.00 300 GLY A CA 1
ATOM 2430 C C . GLY A 1 300 ? -5.760 -14.502 16.673 1.00 97.00 300 GLY A C 1
ATOM 2431 O O . GLY A 1 300 ? -6.782 -15.085 17.049 1.00 97.00 300 GLY A O 1
ATOM 2432 N N . GLU A 1 301 ? -5.504 -13.240 17.025 1.00 97.31 301 GLU A N 1
ATOM 2433 C CA . GLU A 1 301 ? -6.356 -12.448 17.925 1.00 97.31 301 GLU A CA 1
ATOM 2434 C C . GLU A 1 301 ? -7.632 -11.931 17.255 1.00 97.31 301 GLU A C 1
ATOM 2436 O O . GLU A 1 301 ? -8.715 -11.997 17.837 1.00 97.31 301 GLU A O 1
ATOM 2441 N N . LEU A 1 302 ? -7.538 -11.453 16.017 1.00 96.44 302 LEU A N 1
ATOM 2442 C CA . LEU A 1 302 ? -8.648 -10.793 15.325 1.00 96.44 302 LEU A CA 1
ATOM 2443 C C . LEU A 1 302 ? -9.412 -11.737 14.392 1.00 96.44 302 LEU A C 1
ATOM 2445 O O . LEU A 1 302 ? -10.610 -11.550 14.166 1.00 96.44 302 LEU A O 1
ATOM 2449 N N . GLY A 1 303 ? -8.710 -12.724 13.841 1.00 94.38 303 GLY A N 1
ATOM 2450 C CA . GLY A 1 303 ? -9.173 -13.613 12.787 1.00 94.38 303 GLY A CA 1
ATOM 2451 C C . GLY A 1 303 ? -10.178 -14.667 13.231 1.00 94.38 303 GLY A C 1
ATOM 2452 O O . GLY A 1 303 ? -10.525 -14.815 14.405 1.00 94.38 303 GLY A O 1
ATOM 2453 N N . THR A 1 304 ? -10.650 -15.390 12.222 1.00 95.25 304 THR A N 1
ATOM 2454 C CA . THR A 1 304 ? -11.614 -16.494 12.302 1.00 95.25 304 THR A CA 1
ATOM 2455 C C . THR A 1 304 ? -11.077 -17.693 11.522 1.00 95.25 304 THR A C 1
ATOM 2457 O O . THR A 1 304 ? -10.020 -17.602 10.897 1.00 95.25 304 THR A O 1
ATOM 2460 N N . GLU A 1 305 ? -11.820 -18.798 11.483 1.00 95.25 305 GLU A N 1
ATOM 2461 C CA . GLU A 1 305 ? -11.459 -19.999 10.714 1.00 95.25 305 GLU A CA 1
ATOM 2462 C C . GLU A 1 305 ? -11.088 -19.707 9.250 1.00 95.25 305 GLU A C 1
ATOM 2464 O O . GLU A 1 305 ? -10.198 -20.343 8.688 1.00 95.25 305 GLU A O 1
ATOM 2469 N N . LYS A 1 306 ? -11.694 -18.679 8.641 1.00 94.69 306 LYS A N 1
ATOM 2470 C CA . LYS A 1 306 ? -11.393 -18.254 7.262 1.00 94.69 306 LYS A CA 1
ATOM 2471 C C . LYS A 1 306 ? -9.926 -17.864 7.055 1.00 94.69 306 LYS A C 1
ATOM 2473 O O . LYS A 1 306 ? -9.420 -17.979 5.943 1.00 94.69 306 LYS A O 1
ATOM 2478 N N . ASN A 1 307 ? -9.251 -17.416 8.111 1.00 95.88 307 ASN A N 1
ATOM 2479 C CA . ASN A 1 307 ? -7.868 -16.952 8.067 1.00 95.88 307 ASN A CA 1
ATOM 2480 C C . ASN A 1 307 ? -6.848 -18.086 8.293 1.00 95.88 307 ASN A C 1
ATOM 2482 O O . ASN A 1 307 ? -5.645 -17.859 8.163 1.00 95.88 307 ASN A O 1
ATOM 2486 N N . LEU A 1 308 ? -7.296 -19.315 8.600 1.00 95.25 308 LEU A N 1
ATOM 2487 C CA . LEU A 1 308 ? -6.404 -20.457 8.845 1.00 95.25 308 LEU A CA 1
ATOM 2488 C C . LEU A 1 308 ? -5.531 -20.782 7.630 1.00 95.25 308 LEU A C 1
ATOM 2490 O O . LEU A 1 308 ? -4.347 -21.062 7.795 1.00 95.25 308 LEU A O 1
ATOM 2494 N N . ASN A 1 309 ? -6.074 -20.658 6.415 1.00 94.31 309 ASN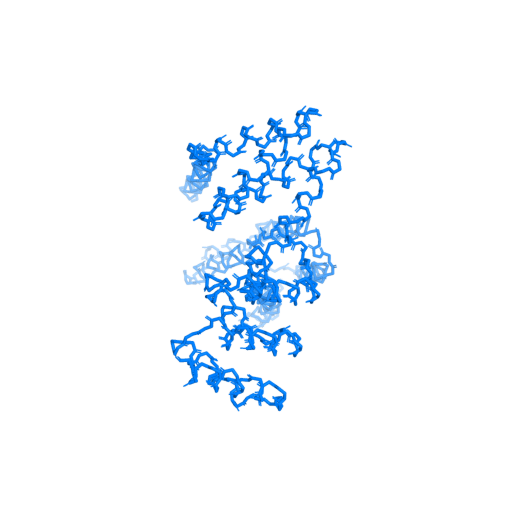 A N 1
ATOM 2495 C CA . ASN A 1 309 ? -5.318 -20.878 5.179 1.00 94.31 309 ASN A CA 1
ATOM 2496 C C . ASN A 1 309 ? -4.090 -19.965 5.091 1.00 94.31 309 ASN A C 1
ATOM 2498 O O . ASN A 1 309 ? -3.009 -20.429 4.736 1.00 94.31 309 ASN A O 1
ATOM 2502 N N . THR A 1 310 ? -4.234 -18.692 5.472 1.00 93.50 310 THR A N 1
ATOM 2503 C CA . THR A 1 310 ? -3.117 -17.744 5.515 1.00 93.50 310 THR A CA 1
ATOM 2504 C C . THR A 1 310 ? -2.055 -18.192 6.518 1.00 93.50 310 THR A C 1
ATOM 2506 O O . THR A 1 310 ? -0.868 -18.132 6.213 1.00 93.50 310 THR A O 1
ATOM 2509 N N . LEU A 1 311 ? -2.461 -18.680 7.695 1.00 96.19 311 LEU A N 1
ATOM 2510 C CA . LEU A 1 311 ? -1.541 -19.136 8.742 1.00 96.19 311 LEU A CA 1
ATOM 2511 C C . LEU A 1 311 ? -0.814 -20.437 8.371 1.00 96.19 311 LEU A C 1
ATOM 2513 O O . LEU A 1 311 ? 0.373 -20.574 8.669 1.00 96.19 311 LEU A O 1
ATOM 2517 N N . PHE A 1 312 ? -1.484 -21.368 7.686 1.00 95.44 312 PHE A N 1
ATOM 2518 C CA . PHE A 1 312 ? -0.884 -22.640 7.273 1.00 95.44 312 PHE A CA 1
ATOM 2519 C C . PHE A 1 312 ? 0.319 -22.461 6.343 1.00 95.44 312 PHE A C 1
ATOM 2521 O O . PHE A 1 312 ? 1.278 -23.226 6.440 1.00 95.44 312 PHE A O 1
ATOM 2528 N N . LEU A 1 313 ? 0.338 -21.402 5.526 1.00 93.25 313 LEU A N 1
ATOM 2529 C CA . LEU A 1 313 ? 1.488 -21.061 4.678 1.00 93.25 313 LEU A CA 1
ATOM 2530 C C . LEU A 1 313 ? 2.781 -20.828 5.479 1.00 93.25 313 LEU A C 1
ATOM 2532 O O . LEU A 1 313 ? 3.876 -20.983 4.940 1.00 93.25 313 LEU A O 1
ATOM 2536 N N . PHE A 1 314 ? 2.676 -20.476 6.763 1.00 94.94 314 PHE A N 1
ATOM 2537 C CA . PHE A 1 314 ? 3.819 -20.158 7.619 1.00 94.94 314 PHE A CA 1
ATOM 2538 C C . PHE A 1 314 ? 4.276 -21.320 8.509 1.00 94.94 314 PHE A C 1
ATOM 2540 O O . PHE A 1 314 ? 5.313 -21.196 9.159 1.00 94.94 314 PHE A O 1
ATOM 2547 N N . LEU A 1 315 ? 3.584 -22.467 8.499 1.00 94.19 315 LEU A N 1
ATOM 2548 C CA . LEU A 1 315 ? 4.012 -23.652 9.256 1.00 94.19 315 LEU A CA 1
ATOM 2549 C C . LEU A 1 315 ? 5.308 -24.276 8.723 1.00 94.19 315 LEU A C 1
ATOM 2551 O O . LEU A 1 315 ? 6.033 -24.918 9.475 1.00 94.19 315 LEU A O 1
ATOM 2555 N N . HIS A 1 316 ? 5.619 -24.057 7.446 1.00 91.12 316 HIS A N 1
ATOM 2556 C CA . HIS A 1 316 ? 6.836 -24.555 6.799 1.00 91.12 316 HIS A CA 1
ATOM 2557 C C . HIS A 1 316 ? 7.900 -23.465 6.596 1.00 91.12 316 HIS A C 1
ATOM 2559 O O . HIS A 1 316 ? 8.811 -23.628 5.787 1.00 91.12 316 HIS A O 1
ATOM 2565 N N . ASN A 1 317 ? 7.793 -22.331 7.298 1.00 92.38 317 ASN A N 1
ATOM 2566 C CA . ASN A 1 317 ? 8.780 -21.258 7.194 1.00 92.38 317 ASN A CA 1
ATOM 2567 C C . ASN A 1 317 ? 10.151 -21.707 7.732 1.00 92.38 317 ASN A C 1
ATOM 2569 O O . ASN A 1 317 ? 10.200 -22.491 8.667 1.00 92.38 317 ASN A O 1
ATOM 2573 N N . HIS A 1 318 ? 11.268 -21.205 7.206 1.00 91.12 318 HIS A N 1
ATOM 2574 C CA . HIS A 1 318 ? 12.596 -21.577 7.717 1.00 91.12 318 HIS A CA 1
ATOM 2575 C C . HIS A 1 318 ? 12.873 -21.078 9.147 1.00 91.12 318 HIS A C 1
ATOM 2577 O O . HIS A 1 318 ? 13.693 -21.668 9.847 1.00 91.12 318 HIS A O 1
ATOM 2583 N N . ASP A 1 319 ? 12.203 -20.012 9.591 1.00 94.25 319 ASP A N 1
ATOM 2584 C CA . ASP A 1 319 ? 12.375 -19.461 10.937 1.00 94.25 319 ASP A CA 1
ATOM 2585 C C . ASP A 1 319 ? 11.417 -20.122 11.943 1.00 94.25 319 ASP A C 1
ATOM 2587 O O . ASP A 1 319 ? 10.191 -20.013 11.838 1.00 94.25 319 ASP A O 1
ATOM 2591 N N . VAL A 1 320 ? 11.989 -20.762 12.966 1.00 95.88 320 VAL A N 1
ATOM 2592 C CA . VAL A 1 320 ? 11.257 -21.459 14.038 1.00 95.88 320 VAL A CA 1
ATOM 2593 C C . VAL A 1 320 ? 10.329 -20.516 14.813 1.00 95.88 320 VAL A C 1
ATOM 2595 O O . VAL A 1 320 ? 9.240 -20.920 15.224 1.00 95.88 320 VAL A O 1
ATOM 2598 N N . ASN A 1 321 ? 10.701 -19.245 14.991 1.00 96.56 321 ASN A N 1
ATOM 2599 C CA . ASN A 1 321 ? 9.860 -18.276 15.696 1.00 96.56 321 ASN A CA 1
ATOM 2600 C C . ASN A 1 321 ? 8.602 -17.935 14.892 1.00 96.56 321 ASN A C 1
ATOM 2602 O O . ASN A 1 321 ? 7.525 -17.770 15.468 1.00 96.56 321 ASN A O 1
ATOM 2606 N N . ILE A 1 322 ? 8.722 -17.870 13.563 1.00 96.38 322 ILE A N 1
ATOM 2607 C CA . ILE A 1 322 ? 7.589 -17.651 12.657 1.00 96.38 322 ILE A CA 1
ATOM 2608 C C . ILE A 1 322 ? 6.659 -18.867 12.679 1.00 96.38 322 ILE A C 1
ATOM 2610 O O . ILE A 1 322 ? 5.450 -18.696 12.836 1.00 96.38 322 ILE A O 1
ATOM 2614 N N . GLN A 1 323 ? 7.211 -20.083 12.596 1.00 97.19 323 GLN A N 1
ATOM 2615 C CA . GLN A 1 323 ? 6.424 -21.318 12.701 1.00 97.19 323 GLN A CA 1
ATOM 2616 C C . GLN A 1 323 ? 5.638 -21.372 14.018 1.00 97.19 323 GLN A C 1
ATOM 2618 O O . GLN A 1 323 ? 4.431 -21.623 14.022 1.00 97.19 323 GLN A O 1
ATOM 2623 N N . LYS A 1 324 ? 6.309 -21.083 15.141 1.00 97.94 324 LYS A N 1
ATOM 2624 C CA . LYS A 1 324 ? 5.692 -21.067 16.471 1.00 97.94 324 LYS A CA 1
ATOM 2625 C C . LYS A 1 324 ? 4.562 -20.042 16.554 1.00 97.94 324 LYS A C 1
ATOM 2627 O O . LYS A 1 324 ? 3.475 -20.380 17.012 1.00 97.94 324 LYS A O 1
ATOM 2632 N N . ALA A 1 325 ? 4.786 -18.822 16.065 1.00 97.62 325 ALA A N 1
ATOM 2633 C CA . ALA A 1 325 ? 3.763 -17.779 16.045 1.00 97.62 325 ALA A CA 1
ATOM 2634 C C . ALA A 1 325 ? 2.544 -18.167 15.191 1.00 97.62 325 ALA A C 1
ATOM 2636 O O . ALA A 1 325 ? 1.406 -17.907 15.590 1.00 97.62 325 ALA A O 1
ATOM 2637 N N . ALA A 1 326 ? 2.760 -18.817 14.044 1.00 97.69 326 ALA A N 1
ATOM 2638 C CA . ALA A 1 326 ? 1.681 -19.322 13.201 1.00 97.69 326 ALA A CA 1
ATOM 2639 C C . ALA A 1 326 ? 0.865 -20.406 13.924 1.00 97.69 326 ALA A C 1
ATOM 2641 O O . ALA A 1 326 ? -0.361 -20.309 13.978 1.00 97.69 326 ALA A O 1
ATOM 2642 N N . LEU A 1 327 ? 1.529 -21.382 14.553 1.00 97.88 327 LEU A N 1
ATOM 2643 C CA . LEU A 1 327 ? 0.869 -22.455 15.303 1.00 97.88 327 LEU A CA 1
ATOM 2644 C C . LEU A 1 327 ? 0.081 -21.929 16.512 1.00 97.88 327 LEU A C 1
ATOM 2646 O O . LEU A 1 327 ? -1.058 -22.338 16.737 1.00 97.88 327 LEU A O 1
ATOM 2650 N N . GLU A 1 328 ? 0.655 -20.993 17.272 1.00 97.81 328 GLU A N 1
ATOM 2651 C CA . GLU A 1 328 ? -0.033 -20.320 18.381 1.00 97.81 328 GLU A CA 1
ATOM 2652 C C . GLU A 1 328 ? -1.297 -19.600 17.901 1.00 97.81 328 GLU A C 1
ATOM 2654 O O . GLU A 1 328 ? -2.344 -19.686 18.544 1.00 97.81 328 GLU A O 1
ATOM 2659 N N . SER A 1 329 ? -1.215 -18.927 16.753 1.00 97.94 329 SER A N 1
ATOM 2660 C CA . SER A 1 329 ? -2.337 -18.193 16.161 1.00 97.94 329 SER A CA 1
ATOM 2661 C C . SER A 1 329 ? -3.439 -19.132 15.665 1.00 97.94 329 SER A C 1
ATOM 2663 O O . SER A 1 329 ? -4.616 -18.864 15.900 1.00 97.94 329 SER A O 1
ATOM 2665 N N . ILE A 1 330 ? -3.070 -20.271 15.066 1.00 98.06 330 ILE A N 1
ATOM 2666 C CA . ILE A 1 330 ? -4.006 -21.338 14.675 1.00 98.06 330 ILE A CA 1
ATOM 2667 C C . ILE A 1 330 ? -4.725 -21.891 15.907 1.00 98.06 330 ILE A C 1
ATOM 2669 O O . ILE A 1 330 ? -5.950 -21.974 15.917 1.00 98.06 330 ILE A O 1
ATOM 2673 N N . ASN A 1 331 ? -3.983 -22.216 16.969 1.00 97.69 331 ASN A N 1
ATOM 2674 C CA . ASN A 1 331 ? -4.557 -22.726 18.213 1.00 97.69 331 ASN A CA 1
ATOM 2675 C C . ASN A 1 331 ? -5.516 -21.714 18.863 1.00 97.69 331 ASN A C 1
ATOM 2677 O O . ASN A 1 331 ? -6.554 -22.101 19.388 1.00 97.69 331 ASN A O 1
ATOM 2681 N N . LYS A 1 332 ? -5.201 -20.411 18.811 1.00 97.31 332 LYS A N 1
ATOM 2682 C CA . LYS A 1 332 ? -6.108 -19.357 19.293 1.00 97.31 332 LYS A CA 1
ATOM 2683 C C . LYS A 1 332 ? -7.404 -19.299 18.495 1.00 97.31 332 LYS A C 1
ATOM 2685 O O . LYS A 1 332 ? -8.458 -19.162 19.103 1.00 97.31 332 LYS A O 1
ATOM 2690 N N . ILE A 1 333 ? -7.336 -19.412 17.170 1.00 96.75 333 ILE A N 1
ATOM 2691 C CA . ILE A 1 333 ? -8.534 -19.445 16.324 1.00 96.75 333 ILE A CA 1
ATOM 2692 C C . ILE A 1 333 ? -9.356 -20.706 16.602 1.00 96.75 333 ILE A C 1
ATOM 2694 O O . ILE A 1 333 ? -10.557 -20.591 16.773 1.00 96.75 333 ILE A O 1
ATOM 2698 N N . ALA A 1 334 ? -8.722 -21.875 16.720 1.00 94.50 334 ALA A N 1
ATOM 2699 C CA . ALA A 1 334 ? -9.412 -23.147 16.960 1.00 94.50 334 ALA A CA 1
ATOM 2700 C C . ALA A 1 334 ? -10.099 -23.248 18.337 1.00 94.50 334 ALA A C 1
ATOM 2702 O O . ALA A 1 334 ? -10.948 -24.110 18.537 1.00 94.50 334 ALA A O 1
ATOM 2703 N N . LYS A 1 335 ? -9.700 -22.411 19.304 1.00 95.00 335 LYS A N 1
ATOM 2704 C CA . LYS A 1 335 ? -10.308 -22.347 20.643 1.00 95.00 335 LYS A CA 1
ATOM 2705 C C . LYS A 1 335 ? -11.490 -21.380 20.748 1.00 95.00 335 LYS A C 1
ATOM 2707 O O . LYS A 1 335 ? -12.159 -21.397 21.780 1.00 95.00 335 LYS A O 1
ATOM 2712 N N . LYS A 1 336 ? -11.672 -20.499 19.765 1.00 91.69 336 LYS A N 1
ATOM 2713 C CA . LYS A 1 336 ? -12.807 -19.571 19.691 1.00 91.69 336 LYS A CA 1
ATOM 2714 C C . LYS A 1 336 ? -13.997 -20.277 19.071 1.00 91.69 336 LYS A C 1
ATOM 2716 O O . LYS A 1 336 ? -15.121 -19.958 19.511 1.00 91.69 336 LYS A O 1
#

Nearest PDB structures (foldseek):
  4jw3-assembly2_D  TM=8.660E-01  e=1.273E-01  synthetic construct
  8aw4-assembly1_B  TM=8.673E-01  e=1.747E-01  synthetic construct
  6g4j-assembly1_B  TM=8.223E-01  e=4.119E-01  synthetic construct
  7q1f-assembly1_D  TM=8.209E-01  e=4.309E-01  synthetic construct
  6grj-assembly1_B  TM=1.635E-01  e=7.410E+00  Aeromonas hydrophila